Protein AF-X0ZJ15-F1 (afdb_monomer)

Sequence (182 aa):
GQGTVEKLLNFTYIFRRVGILILALLIFASILIISNIIKITVYARRNEIEIMSLTGATSWFIKWPFIIEGFLQGFISAILSIIILYKFYFFAINKVHQVIPFLPLVVDNMDLLPIGIAIVLLGSFVGSGFIHSRSFTGLINQTPTFHKFSRWVKRKFYLTNSETGTTSIPALINSGTILFST

pLDDT: mean 73.24, std 15.77, range [32.81, 97.0]

Organism: NCBI:txid412755

Secondary structure (DSSP, 8-state):
-HHHHHHHHHHHHHHHHHHHHHHHHHHHHHHHHHHHHHHHHHHHTHHHHHHHHHTT--TTTTTHHHHHHHHHHHHHHHHHHHHHHHHHHHHHHHHHHHH-TTS-----HHHHHHHHHHHHHHHHHHHHHHHHSHHHHHHHT---THHHHHHHHHHHHHHHSSSS----SGGGSSS-------

Nearest PDB structures (foldseek):
  5xu1-assembly1_S  TM=7.689E-01  e=1.634E+00  Streptococcus pneumoniae R6

Foldseek 3Di:
DVVVVVVVVVVVVVVVVVVVVVVVVVVVVVVVVVLVVLLVVCVVCLVVLVVCVVVVHDPVVSLVVQLVVLLVVLQVVLVVVLVVVVVVLVVVVVVVCVVPVPDPPDPDPVNSVVVSVVSNVVSSCVSNVVSVPCSVVVSSPDDDCPVVVVVVVVVVVVVVVVVDPDDDDPVVVPDPPPDDDD

InterPro domains:
  IPR003838 ABC3 transporter permease, C-terminal [PF02687] (21-131)
  IPR004513 Cell division protein FtsX [PTHR47755] (3-126)

Solvent-accessible surface area (backbone atoms only — not comparable to full-atom values): 10584 Å² total; per-residue (Å²): 117,68,72,60,51,54,51,53,52,51,50,52,51,52,52,52,54,52,51,50,54,53,51,53,50,51,53,52,52,48,52,52,51,54,57,52,51,50,55,55,52,51,63,72,48,45,67,62,54,50,57,47,51,76,74,70,54,52,83,61,66,74,44,48,64,56,42,52,53,26,26,52,53,15,39,54,50,24,54,52,49,47,55,50,50,54,55,47,48,56,54,50,50,60,55,46,45,75,75,44,74,85,60,88,83,73,80,53,71,80,66,51,51,59,55,48,52,50,46,36,52,51,30,24,46,52,29,31,46,62,62,69,35,65,65,49,64,54,56,79,67,52,70,83,59,66,67,54,54,56,50,51,51,50,55,56,55,58,62,65,59,72,74,54,93,70,85,81,74,81,67,69,80,80,50,101,75,89,74,89,84,135

Structure (mmCIF, N/CA/C/O backbone):
data_AF-X0ZJ15-F1
#
_entry.id   AF-X0ZJ15-F1
#
loop_
_atom_site.group_PDB
_atom_site.id
_atom_site.type_symbol
_atom_site.label_atom_id
_atom_site.label_alt_id
_atom_site.label_comp_id
_atom_site.label_asym_id
_atom_site.label_entity_id
_atom_site.label_seq_id
_atom_site.pdbx_PDB_ins_code
_atom_site.Cartn_x
_atom_site.Cartn_y
_atom_site.Cartn_z
_atom_site.occupancy
_atom_site.B_iso_or_equiv
_atom_site.auth_seq_id
_atom_site.auth_comp_id
_atom_site.auth_asym_id
_atom_site.auth_atom_id
_atom_site.pdbx_PDB_model_num
ATOM 1 N N . GLY A 1 1 ? 12.707 -6.853 -43.762 1.00 61.50 1 GLY A N 1
ATOM 2 C CA . GLY A 1 1 ? 12.859 -5.935 -42.614 1.00 61.50 1 GLY A CA 1
ATOM 3 C C . GLY A 1 1 ? 11.556 -5.698 -41.866 1.00 61.50 1 GLY A C 1
ATOM 4 O O . GLY A 1 1 ? 11.510 -5.954 -40.673 1.00 61.50 1 GLY A O 1
ATOM 5 N N . GLN A 1 2 ? 10.496 -5.245 -42.548 1.00 66.25 2 GLN A N 1
ATOM 6 C CA . GLN A 1 2 ? 9.246 -4.782 -41.913 1.00 66.25 2 GLN A CA 1
ATOM 7 C C . GLN A 1 2 ? 8.481 -5.875 -41.133 1.00 66.25 2 GLN A C 1
ATOM 9 O O . GLN A 1 2 ? 8.088 -5.638 -39.995 1.0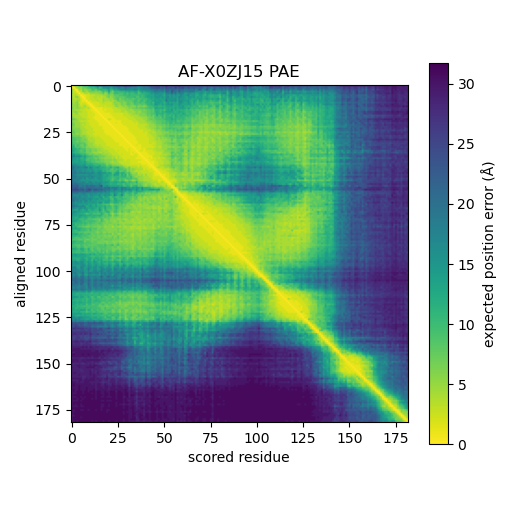0 66.25 2 GLN A O 1
ATOM 14 N N . GLY A 1 3 ? 8.410 -7.109 -41.647 1.00 72.62 3 GLY A N 1
ATOM 15 C CA . GLY A 1 3 ? 7.724 -8.211 -40.951 1.00 72.62 3 GLY A CA 1
ATOM 16 C C . GLY A 1 3 ? 8.385 -8.688 -39.644 1.00 72.62 3 GLY A C 1
ATOM 17 O O . GLY A 1 3 ? 7.721 -9.300 -38.812 1.00 72.62 3 GLY A O 1
ATOM 18 N N . THR A 1 4 ? 9.678 -8.416 -39.421 1.00 77.25 4 THR A N 1
ATOM 19 C CA . THR A 1 4 ? 10.351 -8.726 -38.139 1.00 77.25 4 THR A CA 1
ATOM 20 C C . THR A 1 4 ? 10.026 -7.666 -37.087 1.00 77.25 4 THR A C 1
ATOM 22 O O . THR A 1 4 ? 9.825 -7.996 -35.920 1.00 77.25 4 THR A O 1
ATOM 25 N N . VAL A 1 5 ? 9.907 -6.403 -37.511 1.00 80.31 5 VAL A N 1
ATOM 26 C CA . VAL A 1 5 ? 9.510 -5.285 -36.646 1.00 80.31 5 VAL A CA 1
ATOM 27 C C . VAL A 1 5 ? 8.052 -5.442 -36.208 1.00 80.31 5 VAL A C 1
ATOM 29 O O . VAL A 1 5 ? 7.769 -5.331 -35.021 1.00 80.31 5 VAL A O 1
ATOM 32 N N . GLU A 1 6 ? 7.138 -5.813 -37.109 1.00 82.69 6 GLU A N 1
ATOM 33 C CA . GLU A 1 6 ? 5.737 -6.088 -36.746 1.00 82.69 6 GLU A CA 1
ATOM 34 C C . GLU A 1 6 ? 5.592 -7.264 -35.775 1.00 82.69 6 GLU A C 1
ATOM 36 O O . GLU A 1 6 ? 4.809 -7.183 -34.829 1.00 82.69 6 GLU A O 1
ATOM 41 N N . LYS A 1 7 ? 6.389 -8.330 -35.938 1.00 81.38 7 LYS A N 1
ATOM 42 C CA . LYS A 1 7 ? 6.419 -9.443 -34.975 1.00 81.38 7 LYS A CA 1
ATOM 43 C C . LYS A 1 7 ? 6.889 -8.986 -33.589 1.00 81.38 7 LYS A C 1
ATOM 45 O O . LYS A 1 7 ? 6.277 -9.371 -32.597 1.00 81.38 7 LYS A O 1
ATOM 50 N N . LEU A 1 8 ? 7.916 -8.135 -33.513 1.00 85.31 8 LEU A N 1
ATOM 51 C CA . LEU A 1 8 ? 8.422 -7.566 -32.254 1.00 85.31 8 LEU A CA 1
ATOM 52 C C . LEU A 1 8 ? 7.405 -6.626 -31.580 1.00 85.31 8 LEU A C 1
ATOM 54 O O . LEU A 1 8 ? 7.195 -6.705 -30.364 1.00 85.31 8 LEU A O 1
ATOM 58 N N . LEU A 1 9 ? 6.733 -5.774 -32.359 1.00 86.81 9 LEU A N 1
ATOM 59 C CA . LEU A 1 9 ? 5.703 -4.865 -31.848 1.00 86.81 9 LEU A CA 1
ATOM 60 C C . LEU A 1 9 ? 4.466 -5.631 -31.364 1.00 86.81 9 LEU A C 1
ATOM 62 O O . LEU A 1 9 ? 3.953 -5.345 -30.281 1.00 86.81 9 LEU A O 1
ATOM 66 N N . ASN A 1 10 ? 4.026 -6.653 -32.104 1.00 87.25 10 ASN A N 1
ATOM 67 C CA . ASN A 1 10 ? 2.881 -7.471 -31.710 1.00 87.25 10 ASN A CA 1
ATOM 68 C C . ASN A 1 10 ? 3.191 -8.333 -30.470 1.00 87.25 10 ASN A C 1
ATOM 70 O O . ASN A 1 10 ? 2.351 -8.474 -29.583 1.00 87.25 10 ASN A O 1
ATOM 74 N N . PHE A 1 11 ? 4.424 -8.838 -30.344 1.00 89.06 11 PHE A N 1
ATOM 75 C CA . PHE A 1 11 ? 4.875 -9.552 -29.146 1.00 89.06 11 PHE A CA 1
ATOM 76 C C . PHE A 1 11 ? 4.831 -8.652 -27.904 1.00 89.06 11 PHE A C 1
ATOM 78 O O . PHE A 1 11 ? 4.210 -9.002 -26.901 1.00 89.06 11 PHE A O 1
ATOM 85 N N . THR A 1 12 ? 5.390 -7.443 -27.999 1.00 90.50 12 THR A N 1
ATOM 86 C CA . THR A 1 12 ? 5.333 -6.442 -26.918 1.00 90.50 12 THR A CA 1
ATOM 87 C C . THR A 1 12 ? 3.890 -6.096 -26.543 1.00 90.50 12 THR A C 1
ATOM 89 O O . THR A 1 12 ? 3.551 -5.965 -25.366 1.00 90.50 12 THR A O 1
ATOM 92 N N . TYR A 1 13 ? 3.009 -5.988 -27.539 1.00 90.88 13 TYR A N 1
ATOM 93 C CA . TYR A 1 13 ? 1.601 -5.675 -27.330 1.00 90.88 13 TYR A CA 1
ATOM 94 C C . TYR A 1 13 ? 0.853 -6.765 -26.547 1.00 90.88 13 TYR A C 1
ATOM 96 O O . TYR A 1 13 ? 0.108 -6.452 -25.612 1.00 90.88 13 TYR A O 1
ATOM 104 N N . ILE A 1 14 ? 1.085 -8.038 -26.884 1.00 92.81 14 ILE A N 1
ATOM 105 C CA . ILE A 1 14 ? 0.513 -9.188 -26.169 1.00 92.81 14 ILE A CA 1
ATOM 106 C C . ILE A 1 14 ? 1.015 -9.211 -24.723 1.00 92.81 14 ILE A C 1
ATOM 108 O O . ILE A 1 14 ? 0.203 -9.285 -23.800 1.00 92.81 14 ILE A O 1
ATOM 112 N N . PHE A 1 15 ? 2.327 -9.061 -24.514 1.00 94.00 15 PHE A N 1
ATOM 113 C CA . PHE A 1 15 ? 2.918 -9.012 -23.173 1.00 94.00 15 PHE A CA 1
ATOM 114 C C . PHE A 1 15 ? 2.335 -7.883 -22.326 1.00 94.00 15 PHE A C 1
ATOM 116 O O . PHE A 1 15 ? 2.005 -8.097 -21.161 1.00 94.00 15 PHE A O 1
ATOM 123 N N . ARG A 1 16 ? 2.120 -6.699 -22.914 1.00 93.44 16 ARG A N 1
ATOM 124 C CA . ARG A 1 16 ? 1.494 -5.576 -22.210 1.00 93.44 16 ARG A CA 1
ATOM 125 C C . ARG A 1 16 ? 0.068 -5.900 -21.765 1.00 93.44 16 ARG A C 1
ATOM 127 O O . ARG A 1 16 ? -0.284 -5.617 -20.623 1.00 93.44 16 ARG A O 1
ATOM 134 N N . ARG A 1 17 ? -0.752 -6.511 -22.629 1.00 93.88 17 ARG A N 1
ATOM 135 C CA . ARG A 1 17 ? -2.127 -6.906 -22.267 1.00 93.88 17 ARG A CA 1
ATOM 136 C C . ARG A 1 17 ? -2.148 -7.976 -21.174 1.00 93.88 17 ARG A C 1
ATOM 138 O O . ARG A 1 17 ? -2.910 -7.844 -20.221 1.00 93.88 17 ARG A O 1
ATOM 145 N N . VAL A 1 18 ? -1.307 -9.004 -21.293 1.00 96.00 18 VAL A N 1
ATOM 146 C CA . VAL A 1 18 ? -1.201 -10.078 -20.293 1.00 96.00 18 VAL A CA 1
ATOM 147 C C . VAL A 1 18 ? -0.726 -9.523 -18.950 1.00 96.00 18 VAL A C 1
ATOM 149 O O . VAL A 1 18 ? -1.312 -9.843 -17.920 1.00 96.00 18 VAL A O 1
ATOM 152 N N . GLY A 1 19 ? 0.268 -8.629 -18.955 1.00 95.12 19 GLY A N 1
ATOM 153 C CA . GLY A 1 19 ? 0.752 -7.963 -17.746 1.00 95.12 19 GLY A CA 1
ATOM 154 C C . GLY A 1 19 ? -0.340 -7.168 -17.027 1.00 95.12 19 GLY A C 1
ATOM 155 O O . GLY A 1 19 ? -0.484 -7.287 -15.812 1.00 95.12 19 GLY A O 1
ATOM 156 N N . ILE A 1 20 ? -1.166 -6.422 -17.769 1.00 95.50 20 ILE A N 1
ATOM 157 C CA . ILE A 1 20 ? -2.308 -5.688 -17.199 1.00 95.50 20 ILE A CA 1
ATOM 158 C C . ILE A 1 20 ? -3.340 -6.653 -16.597 1.00 95.50 20 ILE A C 1
ATOM 160 O O . ILE A 1 20 ? -3.847 -6.401 -15.505 1.00 95.50 20 ILE A O 1
ATOM 164 N N . LEU A 1 21 ? -3.633 -7.767 -17.275 1.00 96.56 21 LEU A N 1
ATOM 165 C CA . LEU A 1 21 ? -4.584 -8.772 -16.792 1.00 96.56 21 LEU A CA 1
ATOM 166 C C . LEU A 1 21 ? -4.106 -9.404 -15.477 1.00 96.56 21 LEU A C 1
ATOM 168 O O . LEU A 1 21 ? -4.870 -9.485 -14.516 1.00 96.56 21 LEU A O 1
ATOM 172 N N . ILE A 1 22 ? -2.829 -9.789 -15.410 1.00 97.00 22 ILE A N 1
ATOM 173 C CA . ILE A 1 22 ? -2.208 -10.342 -14.200 1.00 97.00 22 ILE A CA 1
ATOM 174 C C . ILE A 1 22 ? -2.250 -9.317 -13.062 1.00 97.00 22 ILE A C 1
ATOM 176 O O . ILE A 1 22 ? -2.683 -9.652 -11.961 1.00 97.00 22 ILE A O 1
ATOM 180 N N . LEU A 1 23 ? -1.867 -8.062 -13.321 1.00 95.44 23 LEU A N 1
ATOM 181 C CA . LEU A 1 23 ? -1.903 -6.995 -12.318 1.00 95.44 23 LEU A CA 1
ATOM 182 C C . LEU A 1 23 ? -3.318 -6.793 -11.754 1.00 95.44 23 LEU A C 1
ATOM 184 O O . LEU A 1 23 ? -3.488 -6.709 -10.539 1.00 95.44 23 LEU A O 1
ATOM 188 N N . ALA A 1 24 ? -4.336 -6.770 -12.617 1.00 94.75 24 ALA A N 1
ATOM 189 C CA . ALA A 1 24 ? -5.729 -6.650 -12.196 1.00 94.75 24 ALA A CA 1
ATOM 190 C C . ALA A 1 24 ? -6.165 -7.823 -11.300 1.00 94.75 24 ALA A C 1
ATOM 192 O O . ALA A 1 24 ? -6.813 -7.613 -10.273 1.00 94.75 24 ALA A O 1
ATOM 193 N N . LEU A 1 25 ? -5.765 -9.050 -11.647 1.00 96.06 25 LEU A N 1
ATOM 194 C CA . LEU A 1 25 ? -6.060 -10.242 -10.854 1.00 96.06 25 LEU A CA 1
ATOM 195 C C . LEU A 1 25 ? -5.360 -10.216 -9.486 1.00 96.06 25 LEU A C 1
ATOM 197 O O . LEU A 1 25 ? -5.985 -10.557 -8.482 1.00 96.06 25 LEU A O 1
ATOM 201 N N . LEU A 1 26 ? -4.105 -9.761 -9.420 1.00 94.94 26 LEU A N 1
ATOM 202 C CA . LEU A 1 26 ? -3.381 -9.588 -8.155 1.00 94.94 26 LEU A CA 1
ATOM 203 C C . LEU A 1 26 ? -4.062 -8.561 -7.247 1.00 94.94 26 LEU A C 1
ATOM 205 O O . LEU A 1 26 ? -4.230 -8.815 -6.055 1.00 94.94 26 LEU A O 1
ATOM 209 N N . ILE A 1 27 ? -4.479 -7.419 -7.801 1.00 89.88 27 ILE A N 1
ATOM 210 C CA . ILE A 1 27 ? -5.206 -6.390 -7.046 1.00 89.88 27 ILE A CA 1
ATOM 211 C C . ILE A 1 27 ? -6.507 -6.974 -6.490 1.00 89.88 27 ILE A C 1
ATOM 213 O O . ILE A 1 27 ? -6.800 -6.817 -5.305 1.00 89.88 27 ILE A O 1
ATOM 217 N N . PHE A 1 28 ? -7.260 -7.703 -7.315 1.00 89.75 28 PHE A N 1
ATOM 218 C CA . PHE A 1 28 ? -8.503 -8.339 -6.892 1.00 89.75 28 PHE A CA 1
ATOM 219 C C . PHE A 1 28 ? -8.283 -9.369 -5.772 1.00 89.75 28 PHE A C 1
ATOM 221 O O . PHE A 1 28 ? -8.953 -9.312 -4.739 1.00 89.75 28 PHE A O 1
ATOM 228 N N . ALA A 1 29 ? -7.309 -10.268 -5.934 1.00 92.69 29 ALA A N 1
ATOM 229 C CA . ALA A 1 29 ? -6.953 -11.258 -4.920 1.00 92.69 29 ALA A CA 1
ATOM 230 C C . ALA A 1 29 ? -6.513 -10.596 -3.603 1.00 92.69 29 ALA A C 1
ATOM 232 O O . ALA A 1 29 ? -6.961 -10.997 -2.529 1.00 92.69 29 ALA A O 1
ATOM 233 N N . SER A 1 30 ? -5.697 -9.543 -3.686 1.00 88.94 30 SER A N 1
ATOM 234 C CA . SER A 1 30 ? -5.257 -8.763 -2.527 1.00 88.94 30 SER A CA 1
ATOM 235 C C . SER A 1 30 ? -6.443 -8.161 -1.771 1.00 88.94 30 SER A C 1
ATOM 237 O O . SER A 1 30 ? -6.562 -8.353 -0.563 1.00 88.94 30 SER A O 1
ATOM 239 N N . ILE A 1 31 ? -7.393 -7.528 -2.471 1.00 82.19 31 ILE A N 1
ATOM 240 C CA . ILE A 1 31 ? -8.595 -6.955 -1.844 1.00 82.19 31 ILE A CA 1
ATOM 241 C C . ILE A 1 31 ? -9.410 -8.031 -1.115 1.00 82.19 31 ILE A C 1
ATOM 243 O O . ILE A 1 31 ? -9.887 -7.779 -0.006 1.00 82.19 31 ILE A O 1
ATOM 247 N N . LEU A 1 32 ? -9.558 -9.229 -1.691 1.00 83.00 32 LEU A N 1
ATOM 248 C CA . LEU A 1 32 ? -10.253 -10.344 -1.038 1.00 83.00 32 LEU A CA 1
ATOM 249 C C . LEU A 1 32 ? -9.538 -10.798 0.240 1.00 83.00 32 LEU A C 1
ATOM 251 O O . LEU A 1 32 ? -10.184 -10.979 1.274 1.00 83.00 32 LEU A O 1
ATOM 255 N N . ILE A 1 33 ? -8.212 -10.945 0.189 1.00 88.00 33 ILE A N 1
ATOM 256 C CA . ILE A 1 33 ? -7.397 -11.349 1.342 1.00 88.00 33 ILE A CA 1
ATOM 257 C C . ILE A 1 33 ? -7.475 -10.292 2.446 1.00 88.00 33 ILE A C 1
ATOM 259 O O . ILE A 1 33 ? -7.793 -10.627 3.587 1.00 88.00 33 ILE A O 1
ATOM 263 N N . ILE A 1 34 ? -7.258 -9.019 2.106 1.00 82.88 34 ILE A N 1
ATOM 264 C CA . ILE A 1 34 ? -7.321 -7.898 3.052 1.00 82.88 34 ILE A CA 1
ATOM 265 C C . ILE A 1 34 ? -8.721 -7.821 3.681 1.00 82.88 34 ILE A C 1
ATOM 267 O O . ILE A 1 34 ? -8.874 -7.672 4.894 1.00 82.88 34 ILE A O 1
ATOM 271 N N . SER A 1 35 ? -9.768 -8.007 2.877 1.00 77.06 35 SER A N 1
ATOM 272 C CA . S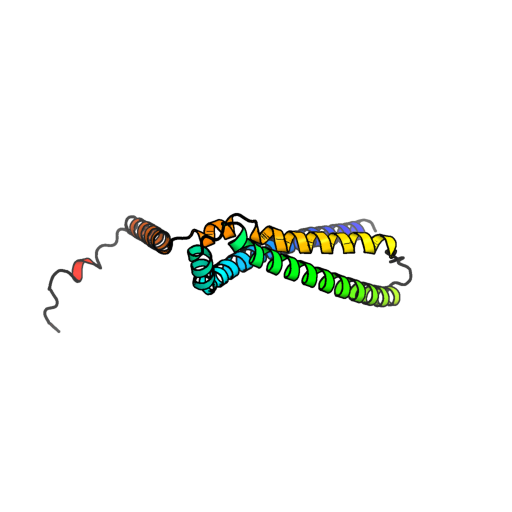ER A 1 35 ? -11.141 -8.032 3.383 1.00 77.06 35 SER A CA 1
ATOM 273 C C . SER A 1 35 ? -11.375 -9.173 4.368 1.00 77.06 35 SER A C 1
ATOM 275 O O . SER A 1 35 ? -12.119 -8.998 5.328 1.00 77.06 35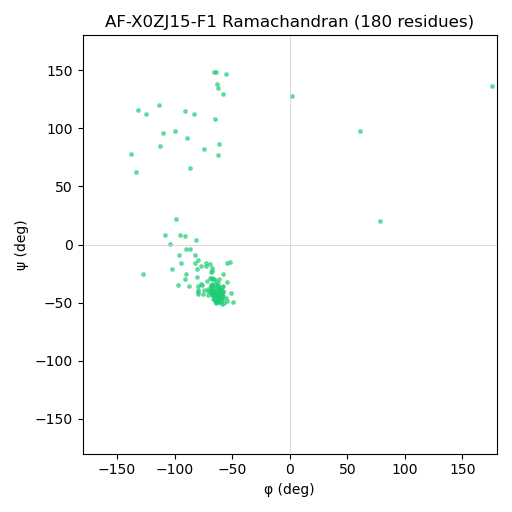 SER A O 1
ATOM 277 N N . ASN A 1 36 ? -10.759 -10.336 4.156 1.00 81.56 36 ASN A N 1
ATOM 278 C CA . ASN A 1 36 ? -10.919 -11.488 5.036 1.00 81.56 36 ASN A CA 1
ATOM 279 C C . ASN A 1 36 ? -10.136 -11.336 6.343 1.00 81.56 36 ASN A C 1
ATOM 281 O O . ASN A 1 36 ? -10.687 -11.621 7.407 1.00 81.56 36 ASN A O 1
ATOM 285 N N . ILE A 1 37 ? -8.897 -10.838 6.291 1.00 85.31 37 ILE A N 1
ATOM 286 C CA . ILE A 1 37 ? -8.083 -10.660 7.499 1.00 85.31 37 ILE A CA 1
ATOM 287 C C . ILE A 1 37 ? -8.683 -9.600 8.426 1.00 85.31 37 ILE A C 1
ATOM 289 O O . ILE A 1 37 ? -8.749 -9.822 9.630 1.00 85.31 37 ILE A O 1
ATOM 293 N N . ILE A 1 38 ? -9.233 -8.505 7.885 1.00 78.56 38 ILE A N 1
ATOM 294 C CA . ILE A 1 38 ? -9.853 -7.454 8.708 1.00 78.56 38 ILE A CA 1
ATOM 295 C C . ILE A 1 38 ? -11.018 -8.005 9.531 1.00 78.56 38 ILE A C 1
ATOM 297 O O . ILE A 1 38 ? -11.148 -7.655 10.699 1.00 78.56 38 ILE A O 1
ATOM 301 N N . LYS A 1 39 ? -11.842 -8.901 8.974 1.00 76.69 39 LYS A N 1
ATOM 302 C CA . LYS A 1 39 ? -12.950 -9.524 9.725 1.00 76.69 39 LYS A CA 1
ATOM 303 C C . LYS A 1 39 ? -12.442 -10.299 10.933 1.00 76.69 39 LYS A C 1
ATOM 305 O O . LYS A 1 39 ? -13.003 -10.181 12.019 1.00 76.69 39 LYS A O 1
ATOM 310 N N . ILE A 1 40 ? -11.382 -11.075 10.725 1.00 83.81 40 ILE A N 1
ATOM 311 C CA . ILE A 1 40 ? -10.758 -11.886 11.771 1.00 83.81 40 ILE A CA 1
ATOM 312 C C . ILE A 1 40 ? -10.167 -10.967 12.848 1.00 83.81 40 ILE A C 1
ATOM 314 O O . ILE A 1 40 ? -10.448 -11.150 14.031 1.00 83.81 40 ILE A O 1
ATOM 318 N N . THR A 1 41 ? -9.430 -9.929 12.447 1.00 81.94 41 THR A N 1
ATOM 319 C CA . THR A 1 41 ? -8.792 -8.976 13.367 1.00 81.94 41 THR A CA 1
ATOM 320 C C . THR A 1 41 ? -9.808 -8.172 14.179 1.00 81.94 41 THR A C 1
ATOM 322 O O . THR A 1 41 ? -9.644 -8.013 15.388 1.00 81.94 41 THR A O 1
ATOM 325 N N . VAL A 1 42 ? -10.892 -7.703 13.555 1.00 75.31 42 VAL A N 1
ATOM 326 C CA . VAL A 1 42 ? -11.957 -6.965 14.255 1.00 75.31 42 VAL A CA 1
ATOM 327 C C . VAL A 1 42 ? -12.662 -7.863 15.271 1.00 75.31 42 VAL A C 1
ATOM 329 O O . VAL A 1 42 ? -12.911 -7.434 16.395 1.00 75.31 42 VAL A O 1
ATOM 332 N N . TYR A 1 43 ? -12.928 -9.127 14.928 1.00 77.19 43 TYR A N 1
ATOM 333 C CA . TYR A 1 43 ? -13.527 -10.076 15.869 1.00 77.19 43 TYR A CA 1
ATOM 334 C C . TYR A 1 43 ? -12.623 -10.358 17.080 1.00 77.19 43 TYR A C 1
ATOM 336 O O . TYR A 1 43 ? -13.120 -10.517 18.199 1.00 77.19 43 TYR A O 1
ATOM 344 N N . ALA A 1 44 ? -11.304 -10.396 16.873 1.00 81.50 44 ALA A N 1
ATOM 345 C CA . ALA A 1 44 ? -10.330 -10.572 17.946 1.00 81.50 44 ALA A CA 1
ATOM 346 C C . ALA A 1 44 ? -10.275 -9.362 18.900 1.00 81.50 44 ALA A C 1
ATOM 348 O O . ALA A 1 44 ? -10.155 -9.556 20.105 1.00 81.50 44 ALA A O 1
ATOM 349 N N . ARG A 1 45 ? -10.443 -8.131 18.390 1.00 80.12 45 ARG A N 1
ATOM 350 C CA . ARG A 1 45 ? -10.415 -6.882 19.183 1.00 80.12 45 ARG A CA 1
ATOM 351 C C . ARG A 1 45 ? -11.783 -6.425 19.719 1.00 80.12 45 ARG A C 1
ATOM 353 O O . ARG A 1 45 ? -11.896 -5.341 20.284 1.00 80.12 45 ARG A O 1
ATOM 360 N N . ARG A 1 46 ? -12.839 -7.236 19.573 1.00 78.19 46 ARG A N 1
ATOM 361 C CA . ARG A 1 46 ? -14.217 -6.846 19.940 1.00 78.19 46 ARG A CA 1
ATOM 362 C C . ARG A 1 46 ? -14.382 -6.435 21.412 1.00 78.19 46 ARG A C 1
ATOM 364 O O . ARG A 1 46 ? -15.127 -5.504 21.688 1.00 78.19 46 ARG A O 1
ATOM 371 N N . ASN A 1 47 ? -13.659 -7.084 22.328 1.00 77.94 47 ASN A N 1
ATOM 372 C CA . ASN A 1 47 ? -13.761 -6.817 23.766 1.00 77.94 47 ASN A CA 1
ATOM 373 C C . ASN A 1 47 ? -13.205 -5.425 24.125 1.00 77.94 47 ASN A C 1
ATOM 375 O O . ASN A 1 47 ? -13.743 -4.745 24.989 1.00 77.94 47 ASN A O 1
ATOM 379 N N . GLU A 1 48 ? -12.151 -4.971 23.441 1.00 75.06 48 GLU A N 1
ATOM 380 C CA . GLU A 1 48 ? -11.581 -3.630 23.644 1.00 75.06 48 GLU A CA 1
ATOM 381 C C . GLU A 1 48 ? -12.544 -2.541 23.154 1.00 75.06 48 GLU A C 1
ATOM 383 O O . GLU A 1 48 ? -12.732 -1.519 23.814 1.00 75.06 48 GLU A O 1
ATOM 388 N N . ILE A 1 49 ? -13.208 -2.790 22.019 1.00 76.25 49 ILE A N 1
ATOM 389 C CA . ILE A 1 49 ? -14.221 -1.890 21.453 1.00 76.25 49 ILE A CA 1
ATOM 390 C C . ILE A 1 49 ? -15.440 -1.795 22.382 1.00 76.25 49 ILE A C 1
ATOM 392 O O . ILE A 1 49 ? -15.981 -0.707 22.576 1.00 76.25 49 ILE A O 1
ATOM 396 N N . GLU A 1 50 ? -15.853 -2.912 22.983 1.00 76.31 50 GLU A N 1
ATOM 397 C CA . GLU A 1 50 ? -16.946 -2.960 23.956 1.00 76.31 50 GLU A CA 1
ATOM 398 C C . GLU A 1 50 ? -16.629 -2.103 25.189 1.00 76.31 50 GLU A C 1
ATOM 400 O O . GLU A 1 50 ? -17.433 -1.242 25.548 1.00 76.31 50 GLU A O 1
ATOM 405 N N . ILE A 1 51 ? -15.421 -2.221 25.753 1.00 78.25 51 ILE A N 1
ATOM 406 C CA . ILE A 1 51 ? -14.975 -1.394 26.888 1.00 78.25 51 ILE A CA 1
ATOM 407 C C . ILE A 1 51 ? -14.991 0.102 26.535 1.00 78.25 51 ILE A C 1
ATOM 409 O O . ILE A 1 51 ? -15.466 0.911 27.331 1.00 78.25 51 ILE A O 1
ATOM 413 N N . MET A 1 52 ? -14.538 0.488 25.335 1.00 76.00 52 MET A N 1
ATOM 414 C CA . MET A 1 52 ? -14.610 1.887 24.882 1.00 76.00 52 MET A CA 1
ATOM 415 C C . MET A 1 52 ? -16.055 2.374 24.705 1.00 76.00 52 MET A C 1
ATOM 417 O O . MET A 1 52 ? -16.349 3.540 24.952 1.00 76.00 52 MET A O 1
ATOM 421 N N . SER A 1 53 ? -16.977 1.503 24.291 1.00 74.06 53 SER A N 1
ATOM 422 C CA . SER A 1 53 ? -18.387 1.877 24.134 1.00 74.06 53 SER A CA 1
ATOM 423 C C . SER A 1 53 ? -19.103 2.080 25.476 1.00 74.06 53 SER A C 1
ATOM 425 O O . SER A 1 53 ? -19.968 2.949 25.589 1.00 74.06 53 SER A O 1
ATOM 427 N N . LEU A 1 54 ? -18.695 1.340 26.512 1.00 76.06 54 LEU A N 1
ATOM 428 C CA . LEU A 1 54 ? -19.275 1.399 27.857 1.00 76.06 54 LEU A CA 1
ATOM 429 C C . LEU A 1 54 ? -18.911 2.682 28.624 1.00 76.06 54 LEU A C 1
ATOM 431 O O . LEU A 1 54 ? -19.578 3.020 29.598 1.00 76.06 54 LEU A O 1
ATOM 435 N N . THR A 1 55 ? -17.898 3.428 28.175 1.00 71.06 55 THR A N 1
ATOM 436 C CA . THR A 1 55 ? -17.498 4.723 28.754 1.00 71.06 55 THR A CA 1
ATOM 437 C C . THR A 1 55 ? -18.117 5.930 28.039 1.00 71.06 55 THR A C 1
ATOM 439 O O . THR A 1 55 ? -17.766 7.070 28.338 1.00 71.06 55 THR A O 1
ATOM 442 N N . GLY A 1 56 ? -19.057 5.709 27.108 1.00 73.56 56 GLY A N 1
ATOM 443 C CA . GLY A 1 56 ? -19.737 6.780 26.368 1.00 73.56 56 GLY A CA 1
ATOM 444 C C . GLY A 1 56 ? -18.910 7.372 25.222 1.00 73.56 56 GLY A C 1
ATOM 445 O O . GLY A 1 56 ? -19.177 8.492 24.782 1.00 73.56 56 GLY A O 1
ATOM 446 N N . ALA A 1 57 ? -17.898 6.649 24.730 1.00 74.56 57 ALA A N 1
ATOM 447 C CA . ALA A 1 57 ? -17.055 7.127 23.643 1.00 74.56 57 ALA A CA 1
ATOM 448 C C . ALA A 1 57 ? -17.856 7.343 22.348 1.00 74.56 57 ALA A C 1
ATOM 450 O O . ALA A 1 57 ? -18.641 6.501 21.909 1.00 74.56 57 ALA A O 1
ATOM 451 N N . THR A 1 58 ? -17.614 8.477 21.689 1.00 74.19 58 THR A N 1
ATOM 452 C CA . THR A 1 58 ? -18.213 8.776 20.385 1.00 74.19 58 THR A CA 1
ATOM 453 C C . THR A 1 58 ? -17.698 7.800 19.320 1.00 74.19 58 THR A C 1
ATOM 455 O O . THR A 1 58 ? -16.536 7.392 19.338 1.00 74.19 58 THR A O 1
ATOM 458 N N . SER A 1 59 ? -18.526 7.470 18.321 1.00 70.38 59 SER A N 1
ATOM 459 C CA . SER A 1 59 ? -18.172 6.569 17.203 1.00 70.38 59 SER A CA 1
ATOM 460 C C . SER A 1 59 ? -16.909 6.977 16.428 1.00 70.38 59 SER A C 1
ATOM 462 O O . SER A 1 59 ? -16.380 6.188 15.646 1.00 70.38 59 SER A O 1
ATOM 464 N N . TRP A 1 60 ? -16.450 8.218 16.601 1.00 69.94 60 TRP A N 1
ATOM 465 C CA . TRP A 1 60 ? -15.209 8.748 16.045 1.00 69.94 60 TRP A CA 1
ATOM 466 C C . TRP A 1 60 ? -13.987 8.320 16.870 1.00 69.94 60 TRP A C 1
ATOM 468 O O . TRP A 1 60 ? -13.000 7.872 16.292 1.00 69.94 60 TRP A O 1
ATOM 478 N N . PHE A 1 61 ? -14.072 8.355 18.205 1.00 72.75 61 PHE A N 1
ATOM 479 C CA . PHE A 1 61 ? -12.984 7.967 19.113 1.00 72.75 61 PHE A CA 1
ATOM 480 C C . PHE A 1 61 ? -12.590 6.489 18.963 1.00 72.75 61 PHE A C 1
ATOM 482 O O . PHE A 1 61 ? -11.410 6.163 18.964 1.00 72.75 61 PHE A O 1
ATOM 489 N N . ILE A 1 62 ? -13.565 5.611 18.706 1.00 72.19 62 ILE A N 1
ATOM 490 C CA . ILE A 1 62 ? -13.331 4.176 18.459 1.00 72.19 62 ILE A CA 1
ATOM 491 C C . ILE A 1 62 ? -12.540 3.940 17.156 1.00 72.19 62 ILE A C 1
ATOM 493 O O . ILE A 1 62 ? -11.805 2.965 17.038 1.00 72.19 62 ILE A O 1
ATOM 497 N N . LYS A 1 63 ? -12.676 4.822 16.155 1.00 74.38 63 LYS A N 1
ATOM 498 C CA . LYS A 1 63 ? -12.082 4.644 14.814 1.00 74.38 63 LYS A CA 1
ATOM 499 C C . LYS A 1 63 ? -10.689 5.251 14.681 1.00 74.38 63 LYS A C 1
ATOM 501 O O . LYS A 1 63 ? -9.886 4.747 13.901 1.00 74.38 63 LYS A O 1
ATOM 506 N N . TRP A 1 64 ? -10.402 6.310 15.433 1.00 79.50 64 TRP A N 1
ATOM 507 C CA . TRP A 1 64 ? -9.107 6.991 15.432 1.00 79.50 64 TRP A CA 1
ATOM 508 C C . TRP A 1 64 ? -7.877 6.084 15.584 1.00 79.50 64 TRP A C 1
ATOM 510 O O . TRP A 1 64 ? -6.977 6.224 14.754 1.00 79.50 64 TRP A O 1
ATOM 520 N N . PRO A 1 65 ? -7.805 5.150 16.557 1.00 79.69 65 PRO A N 1
ATOM 521 C CA . PRO A 1 65 ? -6.622 4.301 16.709 1.00 79.69 65 PRO A CA 1
ATOM 522 C C . PRO A 1 65 ? -6.357 3.458 15.454 1.00 79.69 65 PRO A C 1
ATOM 524 O O . PRO A 1 65 ? -5.217 3.360 15.010 1.00 79.69 65 PRO A O 1
ATOM 527 N N . PHE A 1 66 ? -7.410 2.949 14.807 1.00 75.31 66 PHE A N 1
ATOM 528 C CA . PHE A 1 66 ? -7.281 2.174 13.572 1.00 75.31 66 PHE A CA 1
ATOM 529 C C . PHE A 1 66 ? -6.802 3.025 12.393 1.00 75.31 66 PHE A C 1
ATOM 531 O O . PHE A 1 66 ? -5.948 2.581 11.632 1.00 75.31 66 PHE A O 1
ATOM 538 N N . ILE A 1 67 ? -7.318 4.250 12.241 1.00 78.25 67 ILE A N 1
ATOM 539 C CA . ILE A 1 67 ? -6.903 5.172 11.167 1.00 78.25 67 ILE A CA 1
ATOM 540 C C . ILE A 1 67 ? -5.413 5.503 11.289 1.00 78.25 67 ILE A C 1
ATOM 542 O O . ILE A 1 67 ? -4.700 5.514 10.285 1.00 78.25 67 ILE A O 1
ATOM 546 N N . ILE A 1 68 ? -4.942 5.736 12.516 1.00 83.44 68 ILE A N 1
ATOM 547 C CA . ILE A 1 68 ? -3.532 6.007 12.798 1.00 83.44 68 ILE A CA 1
ATOM 548 C C . ILE A 1 68 ? -2.678 4.773 12.476 1.00 83.44 68 ILE A C 1
ATOM 550 O O . ILE A 1 68 ? -1.698 4.909 11.746 1.00 83.44 68 ILE A O 1
ATOM 554 N N . GLU A 1 69 ? -3.066 3.577 12.938 1.00 81.00 69 GLU A N 1
ATOM 555 C CA . GLU A 1 69 ? -2.365 2.321 12.619 1.00 81.00 69 GLU A CA 1
ATOM 556 C C . GLU A 1 69 ? -2.251 2.103 11.094 1.00 81.00 69 GLU A C 1
ATOM 558 O O . GLU A 1 69 ? -1.162 1.825 10.587 1.00 81.00 69 GLU A O 1
ATOM 563 N N . GLY A 1 70 ? -3.341 2.298 10.342 1.00 81.31 70 GLY A N 1
ATOM 564 C CA . GLY A 1 70 ? -3.357 2.123 8.884 1.00 81.31 70 GLY A CA 1
ATOM 565 C C . GLY A 1 70 ? -2.546 3.168 8.119 1.00 81.31 70 GLY A C 1
ATOM 566 O O . GLY A 1 70 ? -1.842 2.831 7.163 1.00 81.31 70 GLY A O 1
ATOM 567 N N . PHE A 1 71 ? -2.591 4.432 8.549 1.00 84.38 71 PHE A N 1
ATOM 568 C CA . PHE A 1 71 ? -1.755 5.488 7.979 1.00 84.38 71 PHE A CA 1
ATOM 569 C C . PHE A 1 71 ? -0.266 5.204 8.205 1.00 84.38 71 PHE A C 1
ATOM 571 O O . PHE A 1 71 ? 0.508 5.245 7.252 1.00 84.38 71 PHE A O 1
ATOM 578 N N . LEU A 1 72 ? 0.130 4.855 9.436 1.00 87.69 72 LEU A N 1
ATOM 579 C CA . LEU A 1 72 ? 1.512 4.494 9.767 1.00 87.69 72 LEU A CA 1
ATOM 580 C C . LEU A 1 72 ? 1.991 3.302 8.940 1.00 87.69 72 LEU A C 1
ATOM 582 O O . LEU A 1 72 ? 3.075 3.354 8.362 1.00 87.69 72 LEU A O 1
ATOM 586 N N . GLN A 1 73 ? 1.174 2.254 8.824 1.00 86.69 73 GLN A N 1
ATOM 587 C CA . GLN A 1 73 ? 1.528 1.084 8.027 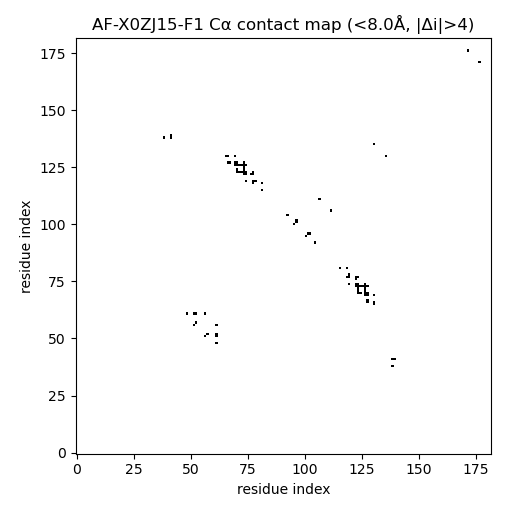1.00 86.69 73 GLN A CA 1
ATOM 588 C C . GLN A 1 73 ? 1.686 1.425 6.533 1.00 86.69 73 GLN A C 1
ATOM 590 O O . GLN A 1 73 ? 2.645 0.970 5.902 1.00 86.69 73 GLN A O 1
ATOM 595 N N . GLY A 1 74 ? 0.798 2.250 5.966 1.00 86.75 74 GLY A N 1
ATOM 596 C CA . GLY A 1 74 ? 0.896 2.718 4.578 1.00 86.75 74 GLY A CA 1
ATOM 597 C C . GLY A 1 74 ? 2.120 3.604 4.332 1.00 86.75 74 GLY A C 1
ATOM 598 O O . GLY A 1 74 ? 2.840 3.416 3.351 1.00 86.75 74 GLY A O 1
ATOM 599 N N . PHE A 1 75 ? 2.403 4.514 5.262 1.00 88.06 75 PHE A N 1
ATOM 600 C CA . PHE A 1 75 ? 3.546 5.420 5.209 1.00 88.06 75 PHE A CA 1
ATOM 601 C C . PHE A 1 75 ? 4.882 4.667 5.263 1.00 88.06 75 PHE A C 1
ATOM 603 O O . PHE A 1 75 ? 5.739 4.857 4.398 1.00 88.06 75 PHE A O 1
ATOM 610 N N . ILE A 1 76 ? 5.032 3.745 6.221 1.00 91.31 76 ILE A N 1
ATOM 611 C CA . ILE A 1 76 ? 6.232 2.905 6.355 1.00 91.31 76 ILE A CA 1
ATOM 612 C C . ILE A 1 76 ? 6.430 2.051 5.098 1.00 91.31 76 ILE A C 1
ATOM 614 O O . ILE A 1 76 ? 7.543 1.964 4.578 1.00 91.31 76 ILE A O 1
ATOM 618 N N . SER A 1 77 ? 5.353 1.464 4.570 1.00 88.81 77 SER A N 1
ATOM 619 C CA . SER A 1 77 ? 5.411 0.649 3.351 1.00 88.81 77 SER A CA 1
ATOM 620 C C . SER A 1 77 ? 5.862 1.464 2.140 1.00 88.81 77 SER A C 1
ATOM 622 O O . SER A 1 77 ? 6.688 0.996 1.360 1.00 88.81 77 SER A O 1
ATOM 624 N N . ALA A 1 78 ? 5.369 2.694 1.989 1.00 89.06 78 ALA A N 1
ATOM 625 C CA . ALA A 1 78 ? 5.746 3.545 0.869 1.00 89.06 78 ALA A CA 1
ATOM 626 C C . ALA A 1 78 ? 7.209 4.005 0.942 1.00 89.06 78 ALA A C 1
ATOM 628 O O . ALA A 1 78 ? 7.911 3.958 -0.070 1.00 89.06 78 ALA A O 1
ATOM 629 N N . ILE A 1 79 ? 7.695 4.373 2.135 1.00 90.50 79 ILE A N 1
ATOM 630 C CA . ILE A 1 79 ? 9.119 4.670 2.357 1.00 90.50 79 ILE A CA 1
ATOM 631 C C . ILE A 1 79 ? 9.969 3.447 2.020 1.00 90.50 79 ILE A C 1
ATOM 633 O O . ILE A 1 79 ? 10.970 3.553 1.317 1.00 90.50 79 ILE A O 1
ATOM 637 N N . LEU A 1 80 ? 9.574 2.260 2.475 1.00 92.62 80 LEU A N 1
ATOM 638 C CA . LEU A 1 80 ? 10.331 1.052 2.171 1.00 92.62 80 LEU A CA 1
ATOM 639 C C . LEU A 1 80 ? 10.368 0.785 0.657 1.00 92.62 80 LEU A C 1
ATOM 641 O O . LEU A 1 80 ? 11.423 0.482 0.098 1.00 92.62 80 LEU A O 1
ATOM 645 N N . SER A 1 81 ? 9.235 0.970 -0.020 1.00 91.06 81 SER A N 1
ATOM 646 C CA . SER A 1 81 ? 9.121 0.788 -1.465 1.00 91.06 81 SER A CA 1
ATOM 647 C C . SER A 1 81 ? 9.993 1.772 -2.250 1.00 91.06 81 SER A C 1
ATOM 649 O O . SER A 1 81 ? 10.606 1.362 -3.234 1.00 91.06 81 SER A O 1
ATOM 651 N N . ILE A 1 82 ? 10.101 3.039 -1.821 1.00 88.25 82 ILE A N 1
ATOM 652 C CA . ILE A 1 82 ? 10.934 4.045 -2.503 1.00 88.25 82 ILE A CA 1
ATOM 653 C C . ILE A 1 82 ? 12.422 3.698 -2.408 1.00 88.25 82 ILE A C 1
ATOM 655 O O . ILE A 1 82 ? 13.148 3.801 -3.395 1.00 88.25 82 ILE A O 1
ATOM 659 N N . ILE A 1 83 ? 12.867 3.217 -1.242 1.00 90.19 83 ILE A N 1
ATOM 660 C CA . ILE A 1 83 ? 14.259 2.822 -1.008 1.00 90.19 83 ILE A CA 1
ATOM 661 C C . ILE A 1 83 ? 14.616 1.644 -1.913 1.00 90.19 83 ILE A C 1
ATOM 663 O O . ILE A 1 83 ? 15.657 1.655 -2.574 1.00 90.19 83 ILE A O 1
ATOM 667 N N . ILE A 1 84 ? 13.746 0.632 -1.957 1.00 92.12 84 ILE A N 1
ATOM 668 C CA . ILE A 1 84 ? 13.942 -0.551 -2.798 1.00 92.12 84 ILE A CA 1
ATOM 669 C C . ILE A 1 84 ? 13.939 -0.157 -4.275 1.00 92.12 84 ILE A C 1
ATOM 671 O O . ILE A 1 84 ? 14.831 -0.579 -5.006 1.00 92.12 84 ILE A O 1
ATOM 675 N N . LEU A 1 85 ? 12.988 0.676 -4.704 1.00 88.00 85 LEU A N 1
ATOM 676 C CA . LEU A 1 85 ? 12.887 1.139 -6.086 1.00 88.00 85 LEU A CA 1
ATOM 677 C C . LEU A 1 85 ? 14.151 1.884 -6.521 1.00 88.00 85 LEU A C 1
ATOM 679 O O . LEU A 1 85 ? 14.693 1.580 -7.580 1.00 88.00 85 LEU A O 1
ATOM 683 N N . TYR A 1 86 ? 14.660 2.797 -5.690 1.00 86.50 86 TYR A N 1
ATOM 684 C CA . TYR A 1 86 ? 15.877 3.551 -5.985 1.00 86.50 86 TYR A CA 1
ATOM 685 C C . TYR A 1 86 ? 17.087 2.616 -6.098 1.00 86.50 86 TYR A C 1
ATOM 687 O O . TYR A 1 86 ? 17.792 2.631 -7.103 1.00 86.50 86 TYR A O 1
ATOM 695 N N . LYS A 1 87 ? 17.292 1.716 -5.123 1.00 88.94 87 LYS A N 1
ATOM 696 C CA . LYS A 1 87 ? 18.396 0.741 -5.181 1.00 88.94 87 LYS A CA 1
ATOM 697 C C . LYS A 1 87 ? 18.302 -0.180 -6.395 1.00 88.94 87 LYS A C 1
ATOM 699 O O . LYS A 1 87 ? 19.313 -0.434 -7.049 1.00 88.94 87 LYS A O 1
ATOM 704 N N . PHE A 1 88 ? 17.103 -0.673 -6.693 1.00 89.00 88 PHE A N 1
ATOM 705 C CA . PHE A 1 88 ? 16.865 -1.543 -7.837 1.00 89.00 88 PHE A CA 1
ATOM 706 C C . PHE A 1 88 ? 17.110 -0.812 -9.159 1.00 89.00 88 PHE A C 1
ATOM 708 O O . PHE A 1 88 ? 17.733 -1.378 -10.050 1.00 89.00 88 PHE A O 1
ATOM 715 N N . TYR A 1 89 ? 16.692 0.450 -9.267 1.00 84.88 89 TYR A N 1
ATOM 716 C CA . TYR A 1 89 ? 16.917 1.286 -10.443 1.00 84.88 89 TYR A CA 1
ATOM 717 C C . TYR A 1 89 ? 18.412 1.446 -10.757 1.00 84.88 89 TYR A C 1
ATOM 719 O O . TYR A 1 89 ? 18.831 1.111 -11.866 1.00 84.88 89 TYR A O 1
ATOM 727 N N . PHE A 1 90 ? 19.241 1.837 -9.777 1.00 83.44 90 PHE A N 1
ATOM 728 C CA . PHE A 1 90 ? 20.698 1.918 -9.983 1.00 83.44 90 PHE A CA 1
ATOM 729 C C . PHE A 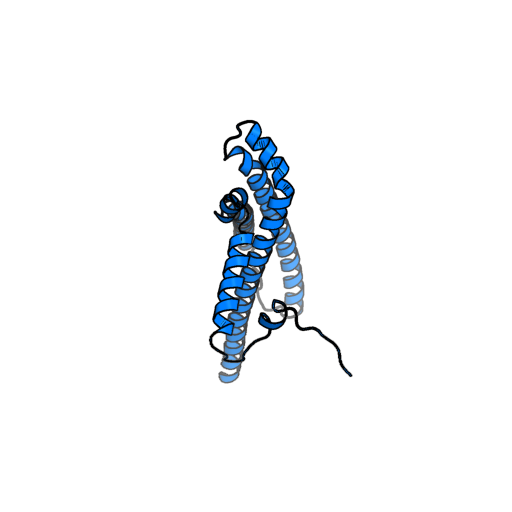1 90 ? 21.306 0.565 -10.344 1.00 83.44 90 PHE A C 1
ATOM 731 O O . PHE A 1 90 ? 22.149 0.480 -11.235 1.00 83.44 90 PHE A O 1
ATOM 738 N N . PHE A 1 91 ? 20.878 -0.509 -9.676 1.00 87.69 91 PHE A N 1
ATOM 739 C CA . PHE A 1 91 ? 21.362 -1.851 -9.984 1.00 87.69 91 PHE A CA 1
ATOM 740 C C . PHE A 1 91 ? 21.023 -2.269 -11.424 1.00 87.69 91 PHE A C 1
ATOM 742 O O . PHE A 1 91 ? 21.893 -2.766 -12.141 1.00 87.69 91 PHE A O 1
ATOM 749 N N . ALA A 1 92 ? 19.783 -2.039 -11.861 1.00 86.88 92 ALA A N 1
ATOM 750 C CA . ALA A 1 92 ? 19.307 -2.391 -13.191 1.00 86.88 92 ALA A CA 1
ATOM 751 C C . ALA A 1 92 ? 20.036 -1.591 -14.278 1.00 86.88 92 ALA A C 1
ATOM 753 O O . ALA A 1 92 ? 20.542 -2.184 -15.227 1.00 86.88 92 ALA A O 1
ATOM 754 N N . ILE A 1 93 ? 20.167 -0.273 -14.113 1.00 83.31 93 ILE A N 1
ATOM 755 C CA . ILE A 1 93 ? 20.872 0.594 -15.068 1.00 83.31 93 ILE A CA 1
ATOM 756 C C . ILE A 1 93 ? 22.340 0.207 -15.208 1.00 83.31 93 ILE A C 1
ATOM 758 O O . ILE A 1 93 ? 22.826 0.063 -16.329 1.00 83.31 93 ILE A O 1
ATOM 762 N N . ASN A 1 94 ? 23.029 -0.060 -14.096 1.00 82.00 94 ASN A N 1
ATOM 763 C CA . ASN A 1 94 ? 24.424 -0.497 -14.134 1.00 82.00 94 ASN A CA 1
ATOM 764 C C . ASN A 1 94 ? 24.594 -1.799 -14.930 1.00 82.00 94 ASN A C 1
ATOM 766 O O . ASN A 1 94 ? 25.578 -1.960 -15.649 1.00 82.00 94 ASN A O 1
ATOM 770 N N . LYS A 1 95 ? 23.633 -2.727 -14.836 1.00 84.56 95 LYS A N 1
ATOM 771 C CA . LYS A 1 95 ? 23.644 -3.972 -15.617 1.00 84.56 95 LYS A CA 1
ATOM 772 C C . LYS A 1 95 ? 23.291 -3.750 -17.082 1.00 84.56 95 LYS A C 1
ATOM 774 O O . LYS A 1 95 ? 23.913 -4.363 -17.942 1.00 84.56 95 LYS A O 1
ATOM 779 N N . VAL A 1 96 ? 22.336 -2.874 -17.384 1.00 83.38 96 VAL A N 1
ATOM 780 C CA . VAL A 1 96 ? 21.930 -2.616 -18.770 1.00 83.38 96 VAL A CA 1
ATOM 781 C C . VAL A 1 96 ? 23.007 -1.848 -19.536 1.00 83.38 96 VAL A C 1
ATOM 783 O O . VAL A 1 96 ? 23.297 -2.228 -20.667 1.00 83.38 96 VAL A O 1
ATOM 786 N N . HIS A 1 97 ? 23.683 -0.865 -18.930 1.00 77.94 97 HIS A N 1
ATOM 787 C CA . HIS A 1 97 ? 24.798 -0.162 -19.582 1.00 77.94 97 HIS A CA 1
ATOM 788 C C . HIS A 1 97 ? 25.972 -1.081 -19.942 1.00 77.94 97 HIS A C 1
ATOM 790 O O . HIS A 1 97 ? 26.645 -0.834 -20.938 1.00 77.94 97 HIS A O 1
ATOM 796 N N . GLN A 1 98 ? 26.201 -2.156 -19.178 1.00 79.75 98 GLN A N 1
ATOM 797 C CA . GLN A 1 98 ? 27.218 -3.161 -19.515 1.00 79.75 98 GLN A CA 1
ATOM 798 C C . GLN A 1 98 ? 26.861 -3.968 -20.771 1.00 79.75 98 GLN A C 1
ATOM 800 O O . GLN A 1 98 ? 27.756 -4.443 -21.462 1.00 79.75 98 GLN A O 1
ATOM 805 N N . VAL A 1 99 ? 25.568 -4.134 -21.064 1.00 82.00 99 VAL A N 1
ATOM 806 C CA . VAL A 1 99 ? 25.079 -4.955 -22.184 1.00 82.00 99 VAL A CA 1
ATOM 807 C C . VAL A 1 99 ? 24.765 -4.100 -23.416 1.00 82.00 99 VAL A C 1
ATOM 809 O O . VAL A 1 99 ? 24.977 -4.545 -24.541 1.00 82.00 99 VAL A O 1
ATOM 812 N N . ILE A 1 100 ? 24.265 -2.875 -23.225 1.00 78.88 100 ILE A N 1
ATOM 813 C CA . ILE A 1 100 ? 23.791 -1.983 -24.293 1.00 78.88 100 ILE A CA 1
ATOM 814 C C . ILE A 1 100 ? 24.269 -0.542 -24.015 1.00 78.88 100 ILE A C 1
ATOM 816 O O . ILE A 1 100 ? 23.491 0.299 -23.562 1.00 78.88 100 ILE A O 1
ATOM 820 N N . PRO A 1 101 ? 25.548 -0.220 -24.283 1.00 74.06 101 PRO A N 1
ATOM 821 C CA . PRO A 1 101 ? 26.145 1.068 -23.914 1.00 74.06 101 PRO A CA 1
ATOM 822 C C . PRO A 1 101 ? 25.606 2.267 -24.713 1.00 74.06 101 PRO A C 1
ATOM 824 O O . PRO A 1 101 ? 25.773 3.406 -24.290 1.00 74.06 101 PRO A O 1
ATOM 827 N N . PHE A 1 102 ? 24.952 2.030 -25.853 1.00 75.00 102 PHE A N 1
ATOM 828 C CA . PHE A 1 102 ? 24.434 3.075 -26.745 1.00 75.00 102 PHE A CA 1
ATOM 829 C C . PHE A 1 102 ? 22.999 3.521 -26.428 1.00 75.00 102 PHE A C 1
ATOM 831 O O . PHE A 1 102 ? 22.482 4.413 -27.097 1.00 75.00 102 PHE A O 1
ATOM 838 N N . LEU A 1 103 ? 22.330 2.898 -25.453 1.00 73.06 103 LEU A N 1
ATOM 839 C CA . LEU A 1 103 ? 20.972 3.273 -25.069 1.00 73.06 103 LEU A CA 1
ATOM 840 C C . LEU A 1 103 ? 21.033 4.335 -23.954 1.00 73.06 103 LEU A C 1
ATOM 842 O O . LEU A 1 103 ? 21.493 4.016 -22.855 1.00 73.06 103 LEU A O 1
ATOM 846 N N . PRO A 1 104 ? 20.579 5.581 -24.191 1.00 69.25 104 PRO A N 1
ATOM 847 C CA . PRO A 1 104 ? 20.545 6.615 -23.162 1.00 69.25 104 PRO A CA 1
ATOM 848 C C . PRO A 1 104 ? 19.402 6.330 -22.179 1.00 69.25 104 PRO A C 1
ATOM 850 O O . PRO A 1 104 ? 18.302 6.863 -22.295 1.00 69.25 104 PRO A O 1
ATOM 853 N N . LEU A 1 105 ? 19.652 5.449 -21.212 1.00 66.19 105 LEU A N 1
ATOM 854 C CA . LEU A 1 105 ? 18.770 5.205 -20.072 1.00 66.19 105 LEU A CA 1
ATOM 855 C C . LEU A 1 105 ? 19.100 6.196 -18.956 1.00 66.19 105 LEU A C 1
ATOM 857 O O . LEU A 1 105 ? 19.600 5.819 -17.903 1.00 66.19 105 LEU A O 1
ATOM 861 N N . VAL A 1 106 ? 18.855 7.479 -19.200 1.00 63.84 106 VAL A N 1
ATOM 862 C CA . VAL A 1 106 ? 18.950 8.502 -18.156 1.00 63.84 106 VAL A CA 1
ATOM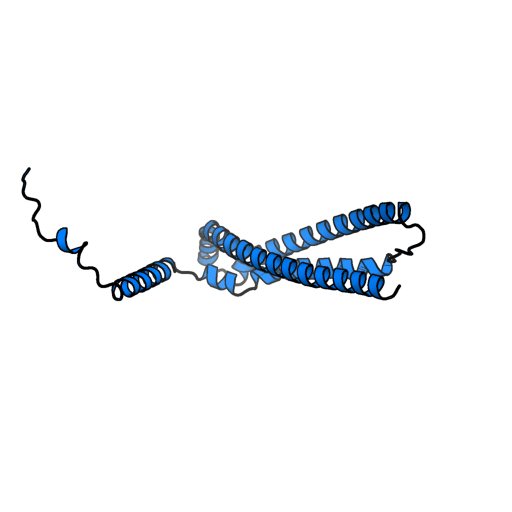 863 C C . VAL A 1 106 ? 17.533 8.964 -17.860 1.00 63.84 106 VAL A C 1
ATOM 865 O O . VAL A 1 106 ? 16.979 9.782 -18.585 1.00 63.84 106 VAL A O 1
ATOM 868 N N . VAL A 1 107 ? 16.919 8.391 -16.822 1.00 64.88 107 VAL A N 1
ATOM 869 C CA . VAL A 1 107 ? 15.826 9.081 -16.126 1.00 64.88 107 VAL A CA 1
ATOM 870 C C . VAL A 1 107 ? 16.510 10.009 -15.135 1.00 64.88 107 VAL A C 1
ATOM 872 O O . VAL A 1 107 ? 17.187 9.534 -14.217 1.00 64.88 107 VAL A O 1
ATOM 875 N N . ASP A 1 108 ? 16.401 11.314 -15.369 1.00 67.06 108 ASP A N 1
ATOM 876 C CA . ASP A 1 108 ? 16.997 12.315 -14.495 1.00 67.06 108 ASP A CA 1
ATOM 877 C C . ASP A 1 108 ? 16.361 12.254 -13.101 1.00 67.06 108 ASP A C 1
ATOM 879 O O . ASP A 1 108 ? 15.177 11.955 -12.926 1.00 67.06 108 ASP A O 1
ATOM 883 N N . ASN A 1 109 ? 17.146 12.584 -12.072 1.00 66.88 109 ASN A N 1
ATOM 884 C CA . ASN A 1 109 ? 16.678 12.571 -10.681 1.00 66.88 109 ASN A CA 1
ATOM 885 C C . ASN A 1 109 ? 15.460 13.495 -10.460 1.00 66.88 109 ASN A C 1
ATOM 887 O O . ASN A 1 109 ? 14.663 13.259 -9.549 1.00 66.88 109 ASN A O 1
ATOM 891 N N . MET A 1 110 ? 15.305 14.525 -11.304 1.00 63.94 110 MET A N 1
ATOM 892 C CA . MET A 1 110 ? 14.165 15.446 -11.282 1.00 63.94 110 MET A CA 1
ATOM 893 C C . MET A 1 110 ? 12.845 14.779 -11.705 1.00 63.94 110 MET A C 1
ATOM 895 O O . MET A 1 110 ? 11.795 15.211 -11.237 1.00 63.94 110 MET A O 1
ATOM 899 N N . ASP A 1 111 ? 12.886 13.688 -12.478 1.00 73.00 111 ASP A N 1
ATOM 900 C CA . ASP A 1 111 ? 11.697 12.927 -12.895 1.00 73.00 111 ASP A CA 1
ATOM 901 C C . ASP A 1 111 ? 11.332 11.803 -11.907 1.00 73.00 111 ASP A C 1
ATOM 903 O O . ASP A 1 111 ? 10.167 11.417 -11.780 1.00 73.00 111 ASP A O 1
ATOM 907 N N . LEU A 1 112 ? 12.309 11.294 -11.147 1.00 73.88 112 LEU A N 1
ATOM 908 C CA . LEU A 1 112 ? 12.105 10.243 -10.138 1.00 73.88 112 LEU A CA 1
ATOM 909 C C . LEU A 1 112 ? 11.445 10.757 -8.851 1.00 73.88 112 LEU A C 1
ATOM 911 O O . LEU A 1 112 ? 10.658 10.042 -8.222 1.00 73.88 112 LEU A O 1
ATOM 915 N N . LEU A 1 113 ? 11.750 11.990 -8.447 1.00 79.81 113 LEU A N 1
ATOM 916 C CA . LEU A 1 113 ? 11.264 12.576 -7.196 1.00 79.81 113 LEU A CA 1
ATOM 917 C C . LEU A 1 113 ? 9.728 12.771 -7.165 1.00 79.81 113 LEU A C 1
ATOM 919 O O . LEU A 1 113 ? 9.114 12.365 -6.173 1.00 79.81 113 LEU A O 1
ATOM 923 N N . PRO A 1 114 ? 9.065 13.281 -8.227 1.00 83.75 114 PRO A N 1
ATOM 924 C CA . PRO A 1 114 ? 7.604 13.370 -8.292 1.00 83.75 114 PRO A CA 1
ATOM 925 C C . PRO A 1 114 ? 6.913 12.006 -8.188 1.00 83.75 114 PRO A C 1
ATOM 927 O O . PRO A 1 114 ? 5.908 11.873 -7.491 1.00 83.75 114 PRO A O 1
ATOM 930 N N . ILE A 1 115 ? 7.468 10.978 -8.838 1.00 81.94 115 ILE A N 1
ATOM 931 C CA . ILE A 1 115 ? 6.947 9.602 -8.793 1.00 81.94 115 ILE A CA 1
ATOM 932 C C . ILE A 1 115 ? 7.067 9.045 -7.373 1.00 81.94 115 ILE A C 1
ATOM 934 O O . ILE A 1 115 ? 6.130 8.440 -6.854 1.00 81.94 115 ILE A O 1
ATOM 938 N N . GLY A 1 116 ? 8.197 9.304 -6.717 1.00 83.00 116 GLY A N 1
ATOM 939 C CA . GLY A 1 116 ? 8.416 8.970 -5.319 1.00 83.00 116 GLY A CA 1
ATOM 940 C C . GLY A 1 116 ? 7.373 9.580 -4.382 1.00 83.00 116 GLY A C 1
ATOM 941 O O . GLY A 1 116 ? 6.747 8.870 -3.594 1.00 83.00 116 GLY A O 1
ATOM 942 N N . ILE A 1 117 ? 7.136 10.888 -4.514 1.00 83.75 117 ILE A N 1
ATOM 943 C CA . ILE A 1 117 ? 6.110 11.603 -3.742 1.00 83.75 117 ILE A CA 1
ATOM 944 C C . ILE A 1 117 ? 4.720 11.026 -4.031 1.00 83.75 117 ILE A C 1
ATOM 946 O O . ILE A 1 117 ? 3.958 10.771 -3.099 1.00 83.75 117 ILE A O 1
ATOM 950 N N . ALA A 1 118 ? 4.395 10.759 -5.298 1.00 85.94 118 ALA A N 1
ATOM 951 C CA . ALA A 1 118 ? 3.120 10.161 -5.678 1.00 85.94 118 ALA A CA 1
ATOM 952 C C . ALA A 1 118 ? 2.911 8.784 -5.024 1.00 85.94 118 ALA A C 1
ATOM 954 O O . ALA A 1 118 ? 1.826 8.515 -4.516 1.00 85.94 118 ALA A O 1
ATOM 955 N N . ILE A 1 119 ? 3.943 7.935 -4.961 1.00 85.06 119 ILE A N 1
ATOM 956 C CA . ILE A 1 119 ? 3.879 6.624 -4.292 1.00 85.06 119 ILE A CA 1
ATOM 957 C C . ILE A 1 119 ? 3.640 6.780 -2.786 1.00 85.06 119 ILE A C 1
ATOM 959 O O . ILE A 1 119 ? 2.833 6.042 -2.222 1.00 85.06 119 ILE A O 1
ATOM 963 N N . VAL A 1 120 ? 4.286 7.748 -2.130 1.00 85.88 120 VAL A N 1
ATOM 964 C CA . VAL A 1 120 ? 4.079 8.018 -0.697 1.00 85.88 120 VAL A CA 1
ATOM 965 C C . VAL A 1 120 ? 2.662 8.502 -0.418 1.00 85.88 120 VAL A C 1
ATOM 967 O O . VAL A 1 120 ? 2.014 8.003 0.506 1.00 85.88 120 VAL A O 1
ATOM 970 N N . LEU A 1 121 ? 2.150 9.420 -1.236 1.00 85.19 121 LEU A N 1
ATOM 971 C CA . LEU A 1 121 ? 0.785 9.921 -1.106 1.00 85.19 121 LEU A CA 1
ATOM 972 C C . LEU A 1 121 ? -0.243 8.819 -1.367 1.00 85.19 121 LEU A C 1
ATOM 974 O O . LEU A 1 121 ? -1.153 8.633 -0.561 1.00 85.19 121 LEU A O 1
ATOM 978 N N . LEU A 1 122 ? -0.073 8.040 -2.437 1.00 85.62 122 LEU A N 1
ATOM 979 C CA . LEU A 1 122 ? -0.968 6.930 -2.766 1.00 85.62 122 LEU A CA 1
ATOM 980 C C . LEU A 1 122 ? -0.912 5.820 -1.710 1.00 85.62 122 LEU A C 1
ATOM 982 O O . LEU A 1 122 ? -1.959 5.341 -1.290 1.00 85.62 122 LEU A O 1
ATOM 986 N N . GLY A 1 123 ? 0.275 5.441 -1.230 1.00 82.69 123 GLY A N 1
ATOM 987 C CA . GLY A 1 123 ? 0.437 4.418 -0.192 1.00 82.69 123 GLY A CA 1
ATOM 988 C C . GLY A 1 123 ? -0.197 4.828 1.138 1.00 82.69 123 GLY A C 1
ATOM 989 O O . GLY A 1 123 ? -0.914 4.040 1.757 1.00 82.69 123 GLY A O 1
ATOM 990 N N . SER A 1 124 ? -0.020 6.091 1.533 1.00 81.81 124 SER A N 1
ATOM 991 C CA . SER A 1 124 ? -0.640 6.653 2.740 1.00 81.81 124 SER A CA 1
ATOM 992 C C . SER A 1 124 ? -2.163 6.771 2.597 1.00 81.81 124 SER A C 1
ATOM 994 O O . SER A 1 124 ? -2.908 6.452 3.526 1.00 81.81 124 SER A O 1
ATOM 996 N N . PHE A 1 125 ? -2.645 7.172 1.415 1.00 80.88 125 PHE A N 1
ATOM 997 C CA . PHE A 1 125 ? -4.073 7.273 1.120 1.00 80.88 125 PHE A CA 1
ATOM 998 C C . PHE A 1 125 ? -4.754 5.904 1.078 1.00 80.88 125 PHE A C 1
ATOM 1000 O O . PHE A 1 125 ? -5.843 5.761 1.620 1.00 80.88 125 PHE A O 1
ATOM 1007 N N . VAL A 1 126 ? -4.123 4.880 0.498 1.00 79.12 126 VAL A N 1
ATOM 1008 C CA . VAL A 1 126 ? -4.651 3.505 0.492 1.00 79.12 126 VAL A CA 1
ATOM 1009 C C . VAL A 1 126 ? -4.663 2.920 1.908 1.00 79.12 126 VAL A C 1
ATOM 1011 O O . VAL A 1 126 ? -5.667 2.323 2.299 1.00 79.12 126 VAL A O 1
ATOM 1014 N N . GLY A 1 127 ? -3.605 3.149 2.698 1.00 75.06 127 GLY A N 1
ATOM 1015 C CA . GLY A 1 127 ? -3.525 2.715 4.098 1.00 75.06 127 GLY A CA 1
ATOM 1016 C C . GLY A 1 127 ? -4.635 3.303 4.976 1.00 75.06 127 GLY A C 1
ATOM 1017 O O . GLY A 1 127 ? -5.248 2.584 5.760 1.00 75.06 127 GLY A O 1
ATOM 1018 N N . SER A 1 128 ? -4.962 4.585 4.786 1.00 70.06 128 SER A N 1
ATOM 1019 C CA . SER A 1 128 ? -6.057 5.268 5.496 1.00 70.06 128 SER A CA 1
ATOM 1020 C C . SER A 1 128 ? -7.448 4.961 4.905 1.00 70.06 128 SER A C 1
ATOM 1022 O O . SER A 1 128 ? -8.421 4.707 5.621 1.00 70.06 128 SER A O 1
ATOM 1024 N N . GLY A 1 129 ? -7.553 4.922 3.575 1.00 64.94 129 GLY A N 1
ATOM 1025 C CA . GLY A 1 129 ? -8.802 4.781 2.826 1.00 64.94 129 GLY A CA 1
ATOM 1026 C C . GLY A 1 129 ? -9.457 3.408 2.964 1.00 64.94 129 GLY A C 1
ATOM 1027 O O . GLY A 1 129 ? -10.687 3.313 2.939 1.00 64.94 129 GLY A O 1
ATOM 1028 N N . PHE A 1 130 ? -8.674 2.348 3.195 1.00 58.59 130 PHE A N 1
ATOM 1029 C CA . PHE A 1 130 ? -9.230 1.012 3.432 1.00 58.59 130 PHE A CA 1
ATOM 1030 C C . PHE A 1 130 ? -10.070 0.953 4.723 1.00 58.59 130 PHE A C 1
ATOM 1032 O O . PHE A 1 130 ? -11.081 0.252 4.774 1.00 58.59 130 PHE A O 1
ATOM 1039 N N . ILE A 1 131 ? -9.714 1.749 5.737 1.00 57.16 131 ILE A N 1
ATOM 1040 C CA . ILE A 1 131 ? -10.423 1.827 7.028 1.00 57.16 131 ILE A CA 1
ATOM 1041 C C . ILE A 1 131 ? -11.672 2.714 6.932 1.00 57.16 131 ILE A C 1
ATOM 1043 O O . ILE A 1 131 ? -12.660 2.480 7.631 1.00 57.16 131 ILE A O 1
ATOM 1047 N N . HIS A 1 132 ? -11.674 3.693 6.021 1.00 50.47 132 HIS A N 1
ATOM 1048 C CA . HIS A 1 132 ? -12.848 4.527 5.746 1.00 50.47 132 HIS A CA 1
ATOM 1049 C C . HIS A 1 132 ? -13.911 3.813 4.895 1.00 50.47 132 HIS A C 1
ATOM 1051 O O . HIS A 1 132 ? -15.076 4.221 4.875 1.00 50.47 132 HIS A O 1
ATOM 1057 N N . SER A 1 133 ? -13.541 2.729 4.201 1.00 53.28 133 SER A N 1
ATOM 1058 C CA . SER A 1 133 ? -14.500 1.916 3.459 1.00 53.28 133 SER A CA 1
ATOM 1059 C C . SER A 1 133 ? -15.577 1.395 4.409 1.00 53.28 133 SER A C 1
ATOM 1061 O O . SER A 1 133 ? -15.295 0.824 5.467 1.00 53.28 133 SER A O 1
ATOM 1063 N N . ARG A 1 134 ? -16.844 1.590 4.027 1.00 51.38 134 ARG A N 1
ATOM 1064 C CA . ARG A 1 134 ? -18.043 1.240 4.813 1.00 51.38 134 ARG A CA 1
ATOM 1065 C C . ARG A 1 134 ? -18.053 -0.211 5.321 1.00 51.38 134 ARG A C 1
ATOM 1067 O O . ARG A 1 134 ? -18.789 -0.513 6.257 1.00 51.38 134 ARG A O 1
ATOM 1074 N N . SER A 1 135 ? -17.192 -1.071 4.779 1.00 53.16 135 SER A N 1
ATOM 1075 C CA . SER A 1 135 ? -16.845 -2.401 5.280 1.00 53.16 135 SER A CA 1
ATOM 1076 C C . SER A 1 135 ? -16.451 -2.434 6.764 1.00 53.16 135 SER A C 1
ATOM 1078 O O . SER A 1 135 ? -16.919 -3.321 7.468 1.00 53.16 135 SER A O 1
ATOM 1080 N N . PHE A 1 136 ? -15.664 -1.477 7.276 1.00 51.56 136 PHE A N 1
ATOM 1081 C CA . PHE A 1 136 ? -15.248 -1.473 8.691 1.00 51.56 136 PHE A CA 1
ATOM 1082 C C . PHE A 1 136 ? -16.423 -1.130 9.619 1.00 51.56 136 PHE A C 1
ATOM 1084 O O . PHE A 1 136 ? -16.687 -1.821 10.597 1.00 51.56 136 PHE A O 1
ATOM 1091 N N . THR A 1 137 ? -17.223 -0.125 9.242 1.00 52.00 137 THR A N 1
ATOM 1092 C CA . THR A 1 137 ? -18.434 0.259 9.995 1.00 52.00 137 THR A CA 1
ATOM 1093 C C . THR A 1 137 ? -19.500 -0.847 9.946 1.00 52.00 137 THR A C 1
ATOM 1095 O O . THR A 1 137 ? -20.171 -1.106 10.941 1.00 52.00 137 THR A O 1
ATOM 1098 N N . GLY A 1 138 ? -19.617 -1.554 8.816 1.00 53.22 138 GLY A N 1
ATOM 1099 C CA . GLY A 1 138 ? -20.492 -2.718 8.671 1.00 53.22 138 GLY A CA 1
ATOM 1100 C C . GLY A 1 138 ? -20.002 -3.975 9.399 1.00 53.22 138 GLY A C 1
ATOM 1101 O O . GLY A 1 138 ? -20.802 -4.878 9.621 1.00 53.22 138 GLY A O 1
ATOM 1102 N N . LEU A 1 139 ? -18.720 -4.060 9.772 1.00 50.53 139 LEU A N 1
ATOM 1103 C CA . LEU A 1 139 ? -18.158 -5.162 10.564 1.00 50.53 139 LEU A CA 1
ATOM 1104 C C . LEU A 1 139 ? -18.282 -4.929 12.067 1.00 50.53 139 LEU A C 1
ATOM 1106 O O . LEU A 1 139 ? -18.583 -5.868 12.795 1.00 50.53 139 LEU A O 1
ATOM 1110 N N . ILE A 1 140 ? -18.141 -3.681 12.515 1.00 53.84 140 ILE A N 1
ATOM 1111 C CA . ILE A 1 140 ? -18.398 -3.304 13.912 1.00 53.84 140 ILE A CA 1
ATOM 1112 C C . ILE A 1 140 ? -19.896 -3.444 14.246 1.00 53.84 140 ILE A C 1
ATOM 1114 O O . ILE A 1 140 ? -20.247 -3.765 15.373 1.00 53.84 140 ILE A O 1
ATOM 1118 N N . ASN A 1 141 ? -20.786 -3.270 13.258 1.00 44.94 141 ASN A N 1
ATOM 1119 C CA . ASN A 1 141 ? -22.236 -3.443 13.415 1.00 44.94 141 ASN A CA 1
ATOM 1120 C C . ASN A 1 141 ? -22.763 -4.813 12.925 1.00 44.94 141 ASN A C 1
ATOM 1122 O O . ASN A 1 141 ? -23.937 -4.950 12.573 1.00 44.94 141 ASN A O 1
ATOM 1126 N N . GLN A 1 142 ? -21.906 -5.837 12.844 1.00 52.16 142 GLN A N 1
ATOM 1127 C CA . GLN A 1 142 ? -22.339 -7.190 12.491 1.00 52.16 142 GLN A CA 1
ATOM 1128 C C . GLN A 1 142 ? -22.742 -7.973 13.742 1.00 52.16 142 GLN A C 1
ATOM 1130 O O . GLN A 1 142 ? -21.958 -8.698 14.346 1.00 52.16 142 GLN A O 1
ATOM 1135 N N . THR A 1 143 ? -24.031 -7.890 14.070 1.00 48.03 143 THR A N 1
ATOM 1136 C CA . THR A 1 143 ? -24.735 -9.016 14.695 1.00 48.03 143 THR A CA 1
ATOM 1137 C C . THR A 1 143 ? -24.582 -10.265 13.805 1.00 48.03 143 THR A C 1
ATOM 1139 O O . THR A 1 143 ? -24.478 -10.150 12.577 1.00 48.03 143 THR A O 1
ATOM 1142 N N . PRO A 1 144 ? -24.511 -11.477 14.382 1.00 47.66 144 PRO A N 1
ATOM 1143 C CA . PRO A 1 144 ? -23.968 -12.653 13.707 1.00 47.66 144 PRO A CA 1
ATOM 1144 C C . PRO A 1 144 ? -24.821 -13.068 12.497 1.00 47.66 144 PRO A C 1
ATOM 1146 O O . PRO A 1 144 ? -25.909 -13.630 12.617 1.00 47.66 144 PRO A O 1
ATOM 1149 N N . THR A 1 145 ? -24.305 -12.841 11.287 1.00 56.62 145 THR A N 1
ATOM 1150 C CA . THR A 1 145 ? -24.961 -13.179 10.009 1.00 56.62 145 THR A CA 1
ATOM 1151 C C . THR A 1 145 ? -24.796 -14.648 9.590 1.00 56.62 145 THR A C 1
ATOM 1153 O O . THR A 1 145 ? -25.332 -15.049 8.553 1.00 56.62 145 THR A O 1
ATOM 1156 N N . PHE A 1 146 ? -24.163 -15.494 10.414 1.00 53.62 146 PHE A N 1
ATOM 1157 C CA . PHE A 1 146 ? -24.026 -16.945 10.190 1.00 53.62 146 PHE A CA 1
ATOM 1158 C C . PHE A 1 146 ? -25.386 -17.641 9.975 1.00 53.62 146 PHE A C 1
ATOM 1160 O O . PHE A 1 146 ? -25.525 -18.545 9.149 1.00 53.62 146 PHE A O 1
ATOM 1167 N N . HIS A 1 147 ? -26.438 -17.129 10.620 1.00 57.06 147 HIS A N 1
ATOM 1168 C CA . HIS A 1 147 ? -27.810 -17.603 10.441 1.00 57.06 147 HIS A CA 1
ATOM 1169 C C . HIS A 1 147 ? -28.407 -17.306 9.046 1.00 57.06 147 HIS A C 1
ATOM 1171 O O . HIS A 1 147 ? -29.349 -17.971 8.615 1.00 57.06 147 HIS A O 1
ATOM 1177 N N . LYS A 1 148 ? -27.909 -16.308 8.300 1.00 57.28 148 LYS A N 1
ATOM 1178 C CA . LYS A 1 148 ? -28.372 -16.049 6.921 1.00 57.28 148 LYS A CA 1
ATOM 1179 C C . LYS A 1 148 ? -27.730 -17.010 5.921 1.00 57.28 148 LYS A C 1
ATOM 1181 O O . LYS A 1 148 ? -28.433 -17.493 5.037 1.00 57.28 148 LYS A O 1
ATOM 1186 N N . PHE A 1 149 ? -26.449 -17.336 6.091 1.00 57.34 149 PHE A N 1
ATOM 1187 C CA . PHE A 1 149 ? -25.750 -18.291 5.229 1.00 57.34 149 PHE A CA 1
ATOM 1188 C C . PHE A 1 149 ? -26.304 -19.711 5.395 1.00 57.34 149 PHE A C 1
ATOM 1190 O O . PHE A 1 149 ? -26.668 -20.335 4.403 1.00 57.34 149 PHE A O 1
ATOM 1197 N N . SER A 1 150 ? -26.503 -20.183 6.632 1.00 59.66 150 SER A N 1
ATOM 1198 C CA . SER A 1 150 ? -27.101 -21.507 6.871 1.00 59.66 150 SER A CA 1
ATOM 1199 C C . SER A 1 150 ? -28.531 -21.619 6.328 1.00 59.66 150 SER A C 1
ATOM 1201 O O . SER A 1 150 ? -28.919 -22.670 5.819 1.00 59.66 150 SER A O 1
ATOM 1203 N N . ARG A 1 151 ? -29.310 -20.527 6.352 1.00 68.62 151 ARG A N 1
ATOM 1204 C CA . ARG A 1 151 ? -30.636 -20.471 5.714 1.00 68.62 151 ARG A CA 1
ATOM 1205 C C . ARG A 1 151 ? -30.573 -20.446 4.189 1.00 68.62 151 ARG A C 1
ATOM 1207 O O . ARG A 1 151 ? -31.420 -21.069 3.557 1.00 68.62 151 ARG A O 1
ATOM 1214 N N . TRP A 1 152 ? -29.604 -19.753 3.597 1.00 70.69 152 TRP A N 1
ATOM 1215 C CA . TRP A 1 152 ? -29.396 -19.742 2.146 1.00 70.69 152 TRP A CA 1
ATOM 1216 C C . TRP A 1 152 ? -28.950 -21.118 1.635 1.00 70.69 152 TRP A C 1
ATOM 1218 O O . TRP A 1 152 ? -29.532 -21.621 0.677 1.00 70.69 152 TRP A O 1
ATOM 1228 N N . VAL A 1 153 ? -28.018 -21.771 2.339 1.00 68.38 153 VAL A N 1
ATOM 1229 C CA . VAL A 1 153 ? -27.576 -23.143 2.046 1.00 68.38 153 VAL A CA 1
ATOM 1230 C C . VAL A 1 153 ? -28.738 -24.121 2.186 1.00 68.38 153 VAL A C 1
ATOM 1232 O O . VAL A 1 153 ? -29.003 -24.864 1.247 1.00 68.38 153 VAL A O 1
ATOM 1235 N N . LYS A 1 154 ? -29.497 -24.071 3.295 1.00 64.31 154 LYS A N 1
ATOM 1236 C CA . LYS A 1 154 ? -30.700 -24.905 3.456 1.00 64.31 154 LYS A CA 1
ATOM 1237 C C . LYS A 1 154 ? -31.668 -24.708 2.289 1.00 64.31 154 LYS A C 1
ATOM 1239 O O . LYS A 1 154 ? -32.070 -25.689 1.681 1.00 64.31 154 LYS A O 1
ATOM 1244 N N . ARG A 1 155 ? -31.993 -23.465 1.909 1.00 68.00 155 ARG A N 1
ATOM 1245 C CA . ARG A 1 155 ? -32.893 -23.199 0.768 1.00 68.00 155 ARG A CA 1
ATOM 1246 C C . ARG A 1 155 ? -32.357 -23.733 -0.556 1.00 68.00 155 ARG A C 1
ATOM 1248 O O . ARG A 1 155 ? -33.134 -24.270 -1.333 1.00 68.00 155 ARG A O 1
ATOM 1255 N N . LYS A 1 156 ? -31.053 -23.608 -0.813 1.00 65.44 156 LYS A N 1
ATOM 1256 C CA . LYS A 1 156 ? -30.443 -24.118 -2.046 1.00 65.44 156 LYS A CA 1
ATOM 1257 C C . LYS A 1 156 ? -30.461 -25.652 -2.094 1.00 65.44 156 LYS A C 1
ATOM 1259 O O . LYS A 1 156 ? -30.673 -26.209 -3.163 1.00 65.44 156 LYS A O 1
ATOM 1264 N N . PHE A 1 157 ? -30.320 -26.315 -0.945 1.00 59.59 157 PHE A N 1
ATOM 1265 C CA . PHE A 1 157 ? -30.342 -27.777 -0.837 1.00 59.59 157 PHE A CA 1
ATOM 1266 C C . PHE A 1 157 ? -31.757 -28.377 -0.916 1.00 59.59 157 PHE A C 1
ATOM 1268 O O . PHE A 1 157 ? -31.929 -29.441 -1.496 1.00 59.59 157 PHE A O 1
ATOM 1275 N N . TYR A 1 158 ? -32.787 -27.691 -0.405 1.00 58.75 158 TYR A N 1
ATOM 1276 C CA . TYR A 1 158 ?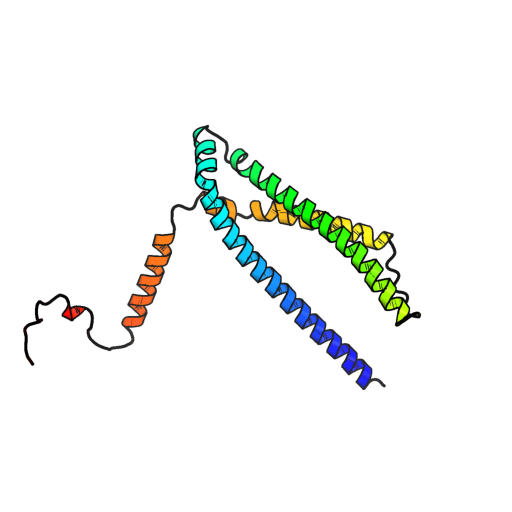 -34.176 -28.158 -0.556 1.00 58.75 158 TYR A CA 1
ATOM 1277 C C . TYR A 1 158 ? -34.673 -28.078 -2.005 1.00 58.75 158 TYR A C 1
ATOM 1279 O O . TYR A 1 158 ? -35.413 -28.953 -2.437 1.00 58.75 158 TYR A O 1
ATOM 1287 N N . LEU A 1 159 ? -34.241 -27.067 -2.763 1.00 55.69 159 LEU A N 1
ATOM 1288 C CA . LEU A 1 159 ? -34.674 -26.874 -4.153 1.00 55.69 159 LEU A CA 1
ATOM 1289 C C . LEU A 1 159 ? -33.921 -27.761 -5.152 1.00 55.69 159 LEU A C 1
ATOM 1291 O O . LEU A 1 159 ? -34.429 -28.021 -6.232 1.00 55.69 159 LEU A O 1
ATOM 1295 N N . THR A 1 160 ? -32.730 -28.255 -4.799 1.00 55.03 160 THR A N 1
ATOM 1296 C CA . THR A 1 160 ? -31.989 -29.184 -5.670 1.00 55.03 160 THR A CA 1
ATOM 1297 C C . THR A 1 160 ? -32.493 -30.624 -5.574 1.00 55.03 160 THR A C 1
ATOM 1299 O O . THR A 1 160 ? -32.134 -31.439 -6.413 1.00 55.03 160 THR A O 1
ATOM 1302 N N . ASN A 1 161 ? -33.309 -30.939 -4.560 1.00 48.12 161 ASN A N 1
ATOM 1303 C CA . ASN A 1 161 ? -33.805 -32.291 -4.296 1.00 48.12 161 ASN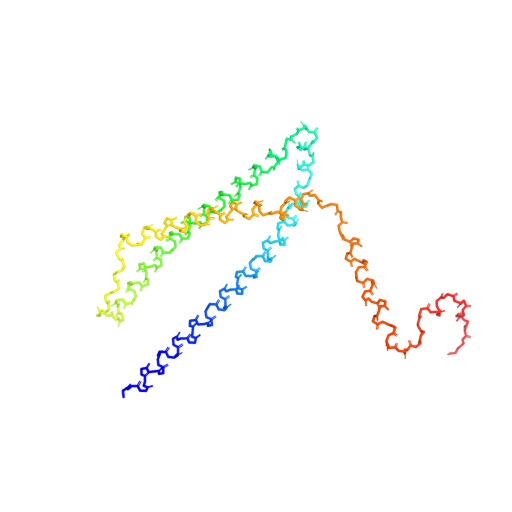 A CA 1
ATOM 1304 C C . ASN A 1 161 ? -35.277 -32.487 -4.709 1.00 48.12 161 ASN A C 1
ATOM 1306 O O . ASN A 1 161 ? -35.831 -33.561 -4.509 1.00 48.12 161 ASN A O 1
ATOM 1310 N N . SER A 1 162 ? -35.923 -31.452 -5.261 1.00 52.72 162 SER A N 1
ATOM 1311 C CA . SER A 1 162 ? -37.286 -31.525 -5.808 1.00 52.72 162 SER A CA 1
ATOM 1312 C C . SER A 1 162 ? -37.327 -31.759 -7.320 1.00 52.72 162 SER A C 1
ATOM 1314 O O . SER A 1 162 ? -38.403 -31.994 -7.857 1.00 52.72 162 SER A O 1
ATOM 1316 N N . GLU A 1 163 ? -36.183 -31.689 -8.010 1.00 55.38 163 GLU A N 1
ATOM 1317 C CA . GLU A 1 163 ? -36.101 -31.887 -9.468 1.00 55.38 163 GLU A CA 1
ATOM 1318 C C . GLU A 1 163 ? -35.565 -33.270 -9.866 1.00 55.38 163 GLU A C 1
ATOM 1320 O O . GLU A 1 163 ? -35.856 -33.756 -10.956 1.00 55.38 163 GLU A O 1
ATOM 1325 N N . THR A 1 164 ? -34.856 -33.964 -8.975 1.00 53.38 164 THR A N 1
ATOM 1326 C CA . THR A 1 164 ? -34.504 -35.375 -9.164 1.00 53.38 164 THR A CA 1
ATOM 1327 C C . THR A 1 164 ? -35.470 -36.234 -8.368 1.00 53.38 164 THR A C 1
ATOM 1329 O O . THR A 1 164 ? -35.310 -36.418 -7.163 1.00 53.38 164 THR A O 1
ATOM 1332 N N . GLY A 1 165 ? -36.495 -36.745 -9.049 1.00 53.22 165 GLY A N 1
ATOM 1333 C CA . GLY A 1 165 ? -37.373 -37.778 -8.522 1.00 53.22 165 GLY A CA 1
ATOM 1334 C C . GLY A 1 165 ? -36.586 -39.050 -8.219 1.00 53.22 165 GLY A C 1
ATOM 1335 O O . GLY A 1 165 ? -36.507 -39.947 -9.050 1.00 53.22 165 GLY A O 1
ATOM 1336 N N . THR A 1 166 ? -36.010 -39.135 -7.025 1.00 46.88 166 THR A N 1
ATOM 1337 C CA . THR A 1 166 ? -35.622 -40.395 -6.401 1.00 46.88 166 THR A CA 1
ATOM 1338 C C . THR A 1 166 ? -36.142 -40.390 -4.973 1.00 46.88 166 THR A C 1
ATOM 1340 O O . THR A 1 166 ? -35.850 -39.542 -4.131 1.00 46.88 166 THR A O 1
ATOM 1343 N N . THR A 1 167 ? -37.047 -41.323 -4.747 1.00 47.19 167 THR A N 1
ATOM 1344 C CA . THR A 1 167 ? -37.774 -41.534 -3.511 1.00 47.19 167 THR A CA 1
ATOM 1345 C C . THR A 1 167 ? -36.839 -41.901 -2.357 1.00 47.19 167 THR A C 1
ATOM 1347 O O . THR A 1 167 ? -35.972 -42.760 -2.488 1.00 47.19 167 THR A O 1
ATOM 1350 N N . SER A 1 168 ? -37.133 -41.299 -1.199 1.00 51.16 168 SER A N 1
ATOM 1351 C CA . SER A 1 168 ? -37.058 -41.891 0.147 1.00 51.16 168 SER A CA 1
ATOM 1352 C C . SER A 1 168 ? -35.705 -42.389 0.673 1.00 51.16 168 SER A C 1
ATOM 1354 O O . SER A 1 168 ? -35.372 -43.558 0.521 1.00 51.16 168 SER A O 1
ATOM 1356 N N . ILE A 1 169 ? -35.031 -41.552 1.475 1.00 52.91 169 ILE A N 1
ATOM 1357 C CA . ILE A 1 169 ? -34.102 -42.017 2.530 1.00 52.91 169 ILE A CA 1
ATOM 1358 C C . ILE A 1 169 ? -34.383 -41.419 3.937 1.00 52.91 169 ILE A C 1
ATOM 1360 O O . ILE A 1 169 ? -34.140 -42.128 4.910 1.00 52.91 169 ILE A O 1
ATOM 1364 N N . PRO A 1 170 ? -35.007 -40.234 4.156 1.00 41.81 170 PRO A N 1
ATOM 1365 C CA . PRO A 1 170 ? -35.264 -39.778 5.535 1.00 41.81 170 PRO A CA 1
ATOM 1366 C C . PRO A 1 170 ? -36.524 -40.372 6.197 1.00 41.81 170 PRO A C 1
ATOM 1368 O O . PRO A 1 170 ? -36.728 -40.172 7.390 1.00 41.81 170 PRO A O 1
ATOM 1371 N N . ALA A 1 171 ? -37.382 -41.089 5.462 1.00 45.16 171 ALA A N 1
ATOM 1372 C CA . ALA A 1 171 ? -38.636 -41.636 6.002 1.00 45.16 171 ALA A CA 1
ATOM 1373 C C . ALA A 1 171 ? -38.462 -42.965 6.770 1.00 45.16 171 ALA A C 1
ATOM 1375 O O . ALA A 1 171 ? -39.340 -43.345 7.541 1.00 45.16 171 ALA A O 1
ATOM 1376 N N . LEU A 1 172 ? -37.321 -43.648 6.616 1.00 43.25 172 LEU A N 1
ATOM 1377 C CA . LEU A 1 172 ? -37.055 -44.943 7.260 1.00 43.25 172 LEU A CA 1
ATOM 1378 C C . LEU A 1 172 ? -36.474 -44.838 8.680 1.00 43.25 172 LEU A C 1
ATOM 1380 O O . LEU A 1 172 ? -36.331 -45.851 9.349 1.00 43.25 172 LEU A O 1
ATOM 1384 N N . ILE A 1 173 ? -36.189 -43.629 9.176 1.00 48.34 173 ILE A N 1
ATOM 1385 C CA . I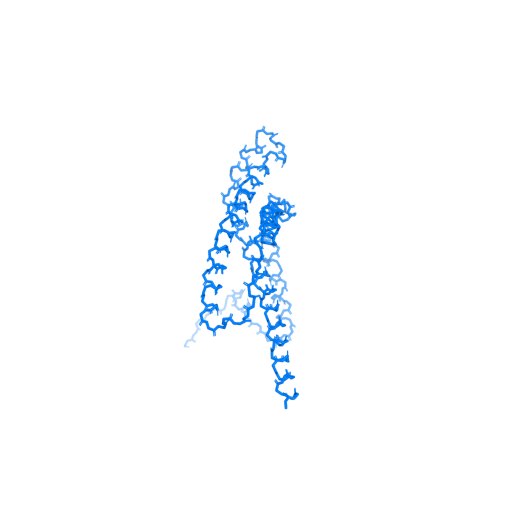LE A 1 173 ? -35.699 -43.427 10.554 1.00 48.34 173 ILE A CA 1
ATOM 1386 C C . ILE A 1 173 ? -36.854 -43.101 11.522 1.00 48.34 173 ILE A C 1
ATOM 1388 O O . ILE A 1 173 ? -36.703 -43.251 12.730 1.00 48.34 173 ILE A O 1
ATOM 1392 N N . ASN A 1 174 ? -38.034 -42.715 11.014 1.00 39.03 174 ASN A N 1
ATOM 1393 C CA . ASN A 1 174 ? -39.168 -42.282 11.844 1.00 39.03 174 ASN A CA 1
ATOM 1394 C C . ASN A 1 174 ? -40.343 -43.280 11.903 1.00 39.03 174 ASN A C 1
ATOM 1396 O O . ASN A 1 174 ? -41.395 -42.960 12.449 1.00 39.03 174 ASN A O 1
ATOM 1400 N N . SER A 1 175 ? -40.185 -44.488 11.353 1.00 41.75 175 SER A N 1
ATOM 1401 C CA . SER A 1 175 ? -41.120 -45.598 11.573 1.00 41.75 175 SER A CA 1
ATOM 1402 C C . SER A 1 175 ? -40.325 -46.785 12.106 1.00 41.75 175 SER A C 1
ATOM 1404 O O . SER A 1 175 ? -39.439 -47.293 11.427 1.00 41.75 175 SER A O 1
ATOM 1406 N N . GLY A 1 176 ? -40.566 -47.156 13.364 1.00 48.84 176 GLY A N 1
ATOM 1407 C CA . GLY A 1 176 ? -39.813 -48.171 14.104 1.00 48.84 176 GLY A CA 1
ATOM 1408 C C . GLY A 1 176 ? -39.899 -49.573 13.501 1.00 48.84 176 GLY A C 1
ATOM 1409 O O . GLY A 1 176 ? -40.585 -50.434 14.036 1.00 48.84 176 GLY A O 1
ATOM 1410 N N . THR A 1 177 ? -39.159 -49.809 12.420 1.00 44.56 177 THR A N 1
ATOM 1411 C CA . THR A 1 177 ? -39.111 -51.089 11.709 1.00 44.56 177 THR A CA 1
ATOM 1412 C C . THR A 1 177 ? -37.657 -51.454 11.420 1.00 44.56 177 THR A C 1
ATOM 1414 O O . THR A 1 177 ? -37.219 -51.541 10.279 1.00 44.56 177 THR A O 1
ATOM 1417 N N . ILE A 1 178 ? -36.884 -51.645 12.489 1.00 45.41 178 ILE A N 1
ATOM 1418 C CA . ILE A 1 178 ? -35.701 -52.508 12.456 1.00 45.41 178 ILE A CA 1
ATOM 1419 C C . ILE A 1 178 ? -36.043 -53.696 13.355 1.00 45.41 178 ILE A C 1
ATOM 1421 O O . ILE A 1 178 ? -35.772 -53.696 14.552 1.00 45.41 178 ILE A O 1
ATOM 1425 N N . LEU A 1 179 ? -36.723 -54.679 12.767 1.00 40.00 179 LEU A N 1
ATOM 1426 C CA . LEU A 1 179 ? -36.873 -56.021 13.316 1.00 40.00 179 LEU A CA 1
ATOM 1427 C C . LEU A 1 179 ? -36.132 -56.980 12.378 1.00 40.00 179 LEU A C 1
ATOM 1429 O O . LEU A 1 179 ? -36.417 -57.027 11.187 1.00 40.00 179 LEU A O 1
ATOM 1433 N N . PHE A 1 180 ? -35.142 -57.660 12.959 1.00 39.53 180 PHE A N 1
ATOM 1434 C CA . PHE A 1 180 ? -34.518 -58.934 12.589 1.00 39.53 180 PHE A CA 1
ATOM 1435 C C . PHE A 1 180 ? -35.008 -59.637 11.307 1.00 39.53 180 PHE A C 1
ATOM 1437 O O . PHE A 1 180 ? -36.169 -60.023 11.244 1.00 39.53 180 PHE A O 1
ATOM 1444 N N . SER A 1 181 ? -34.086 -60.001 10.408 1.00 32.81 181 SER A N 1
ATOM 1445 C CA . SER A 1 181 ? -33.693 -61.410 10.200 1.00 32.81 181 SER A CA 1
ATOM 1446 C C . SER A 1 181 ? -32.696 -61.579 9.045 1.00 32.81 181 SER A C 1
ATOM 1448 O O . SER A 1 181 ? -32.948 -61.075 7.953 1.00 32.81 181 SER A O 1
ATOM 1450 N N . THR A 1 182 ? -31.685 -62.410 9.325 1.00 40.91 182 THR A N 1
ATOM 1451 C CA . THR A 1 182 ? -30.833 -63.195 8.407 1.00 40.91 182 THR A CA 1
ATOM 1452 C C . THR A 1 182 ? -29.723 -62.469 7.653 1.00 40.91 182 THR A C 1
ATOM 1454 O O . THR A 1 182 ? -30.005 -61.604 6.801 1.00 40.91 182 THR A O 1
#

Radius of gyration: 29.03 Å; Cα contacts (8 Å, |Δi|>4): 49; chains: 1; bounding box: 68×79×71 Å

Mean predicted aligned error: 15.86 Å